Protein 2NS9 (pdb70)

Organism: Aeropyrum pernix (strain ATCC 700893 / DSM 11879 / JCM 9820 / NBRC 100138 / K1) (NCBI:txid272557)

B-factor: mean 26.19, std 7.91, range [12.93, 115.57]

CATH classification: 3.30.530.20

Sequence (304 aa):
AGVWGLKVRYEGSFEVSKTPEEVFEFLTDPKRFSRAFPGFKSVEVEDGSFTIELRLSLGPLRGDARVRASFEDLLEKPSKATVKGSGRGAGSTLDFTLRFAVEPSGGGSRVSWVFEGNVGGLAASMGGRVLDSLARRMINDVISGVKRELGEARLHAGVWGLKVVRYEGSFEVVSKTPEEVFEFLTDPKRFSRAFPGFKKSVEVEDGSSFTIELLRLSLGPLRGDARVRASFEDLEKPSKATVKGSGRGAGSTLDFTLRFAVEPSGGGSRVSWVVFEGNVGGLAASMGGRVLDSLARRMINDVISSGVKREL

Structure (mmCIF, N/CA/C/O backbone):
data_2NS9
#
_entry.id   2NS9
#
_cell.length_a   121.730
_cell.length_b   33.082
_cell.length_c   78.442
_cell.angle_alpha   90.00
_cell.angle_beta   121.40
_cell.angle_gamma   90.00
#
_symmetry.space_group_name_H-M   'C 1 2 1'
#
loop_
_entity.id
_entity.type
_entity.pdbx_description
1 polymer 'Hypothetical protein APE2225'
2 non-polymer 'PHOSPHATE ION'
3 water water
#
loop_
_atom_site.group_PDB
_atom_site.id
_atom_site.type_symbol
_atom_site.label_atom_id
_atom_site.label_alt_id
_atom_site.label_comp_id
_atom_site.label_asym_id
_atom_site.label_entity_id
_atom_site.label_seq_id
_atom_site.pdbx_PDB_ins_code
_atom_site.Cartn_x
_atom_site.Cartn_y
_atom_site.Cartn_z
_atom_site.occupancy
_atom_site.B_iso_or_equiv
_atom_site.auth_seq_id
_atom_site.auth_comp_id
_atom_site.auth_asym_id
_atom_site.auth_atom_id
_atom_site.pdbx_PDB_model_num
ATOM 1 N N . ALA A 1 6 ? 71.376 -7.288 35.412 1.00 30.33 5 ALA A N 1
ATOM 2 C CA . ALA A 1 6 ? 70.170 -7.020 34.569 1.00 30.19 5 ALA A CA 1
ATOM 3 C C . ALA A 1 6 ? 70.405 -7.363 33.079 1.00 30.08 5 ALA A C 1
ATOM 4 O O . ALA A 1 6 ? 71.550 -7.353 32.605 1.00 30.02 5 ALA A O 1
ATOM 6 N N . GLY A 1 7 ? 69.310 -7.697 32.380 1.00 29.45 6 GLY A N 1
ATOM 7 C CA . GLY A 1 7 ? 69.290 -7.924 30.930 1.00 28.91 6 GLY A CA 1
ATOM 8 C C . GLY A 1 7 ? 67.868 -7.705 30.400 1.00 27.94 6 GLY A C 1
ATOM 9 O O . GLY A 1 7 ? 66.914 -8.290 30.929 1.00 28.28 6 GLY A O 1
ATOM 10 N N . VAL A 1 8 ? 67.706 -6.858 29.367 1.00 27.40 7 VAL A N 1
ATOM 11 C CA . VAL A 1 8 ? 66.394 -6.466 28.869 1.00 26.07 7 VAL A CA 1
ATOM 12 C C . VAL A 1 8 ? 66.429 -6.318 27.329 1.00 25.09 7 VAL A C 1
ATOM 13 O O . VAL A 1 8 ? 67.516 -6.227 26.733 1.00 24.90 7 VAL A O 1
ATOM 17 N N . TRP A 1 9 ? 65.266 -6.395 26.700 1.00 24.12 8 TRP A N 1
ATOM 18 C CA . TRP A 1 9 ? 65.184 -6.230 25.243 1.00 22.94 8 TRP A CA 1
ATOM 19 C C . TRP A 1 9 ? 63.847 -5.751 24.682 1.00 22.12 8 TRP A C 1
ATOM 20 O O . TRP A 1 9 ? 62.799 -5.901 25.308 1.00 20.60 8 TRP A O 1
ATOM 31 N N . GLY A 1 10 ? 63.892 -5.190 23.470 1.00 20.93 9 GLY A N 1
ATOM 32 C CA . GLY A 1 10 ? 62.684 -4.813 22.711 1.00 20.20 9 GLY A CA 1
ATOM 33 C C . GLY A 1 10 ? 63.039 -4.903 21.229 1.00 20.08 9 GLY A C 1
ATOM 34 O O . GLY A 1 10 ? 64.201 -5.133 20.876 1.00 18.50 9 GLY A O 1
ATOM 35 N N . LEU A 1 11 ? 62.048 -4.753 20.365 1.00 20.69 10 LEU A N 1
ATOM 36 C CA . LEU A 1 11 ? 62.251 -4.869 18.913 1.00 21.36 10 LEU A CA 1
ATOM 37 C C . LEU A 1 11 ? 62.090 -3.541 18.237 1.00 21.63 10 LEU A C 1
ATOM 38 O O . LEU A 1 11 ? 61.349 -2.676 18.720 1.00 21.99 10 LEU A O 1
ATOM 43 N N . LYS A 1 12 ? 62.867 -3.363 17.173 1.00 21.85 11 LYS A N 1
ATOM 44 C CA . LYS A 1 12 ? 62.811 -2.218 16.285 1.00 23.82 11 LYS A CA 1
ATOM 45 C C . LYS A 1 12 ? 62.375 -2.826 14.969 1.00 22.26 11 LYS A C 1
ATOM 46 O O . LYS A 1 12 ? 62.878 -3.880 14.560 1.00 22.11 11 LYS A O 1
ATOM 52 N N . VAL A 1 13 ? 61.546 -2.117 14.227 1.00 20.41 12 VAL A N 1
ATOM 53 C CA . VAL A 1 13 ? 61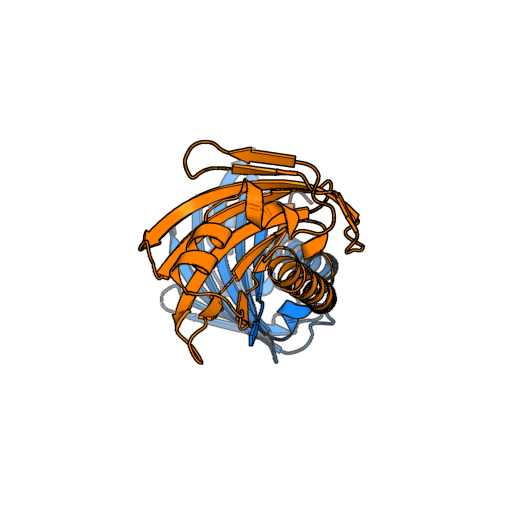.090 -2.652 12.946 1.00 21.01 12 VAL A CA 1
ATOM 54 C C . VAL A 1 13 ? 61.028 -1.550 11.899 1.00 21.01 12 VAL A C 1
ATOM 55 O O . VAL A 1 13 ? 60.710 -0.378 12.216 1.00 19.19 12 VAL A O 1
ATOM 59 N N . ARG A 1 14 ? 61.355 -1.875 10.662 1.00 20.40 13 ARG A N 1
ATOM 60 C CA . ARG A 1 14 ? 61.080 -0.959 9.541 1.00 20.44 13 ARG A CA 1
ATOM 61 C C . ARG A 1 14 ? 60.529 -1.754 8.365 1.00 19.51 13 ARG A C 1
ATOM 62 O O . ARG A 1 14 ? 61.114 -2.783 7.976 1.00 19.96 13 ARG A O 1
ATOM 70 N N . TYR A 1 15 ? 59.442 -1.276 7.775 1.00 19.02 14 TYR A N 1
ATOM 71 C CA . TYR A 1 15 ? 58.909 -1.832 6.546 1.00 18.64 14 TYR A CA 1
ATOM 72 C C . TYR A 1 15 ? 58.786 -0.680 5.547 1.00 20.27 14 TYR A C 1
ATOM 73 O O . TYR A 1 15 ? 58.511 0.466 5.924 1.00 20.22 14 TYR A O 1
ATOM 82 N N . GLU A 1 16 ? 58.998 -0.984 4.264 1.00 18.94 15 GLU A N 1
ATOM 83 C CA . GLU A 1 16 ? 58.732 0.001 3.230 1.00 19.79 15 GLU A CA 1
ATOM 84 C C . GLU A 1 16 ? 58.200 -0.687 1.998 1.00 19.27 15 GLU A C 1
ATOM 85 O O . GLU A 1 16 ? 58.556 -1.855 1.730 1.00 20.31 15 GLU A O 1
ATOM 91 N N . GLY A 1 17 ? 57.399 0.032 1.226 1.00 18.65 16 GLY A N 1
ATOM 92 C CA . GLY A 1 17 ? 56.859 -0.568 0.008 1.00 18.55 16 GLY A CA 1
ATOM 93 C C . GLY A 1 17 ? 56.040 0.439 -0.769 1.00 17.98 16 GLY A C 1
ATOM 94 O O . GLY A 1 17 ? 56.028 1.628 -0.466 1.00 16.95 16 GLY A O 1
ATOM 95 N N . SER A 1 18 ? 55.374 -0.068 -1.792 1.00 17.35 17 SER A N 1
ATOM 96 C CA . SER A 1 18 ? 54.503 0.788 -2.555 1.00 19.29 17 SER A CA 1
ATOM 97 C C . SER A 1 18 ? 53.497 -0.097 -3.263 1.00 18.04 17 SER A C 1
ATOM 98 O O . SER A 1 18 ? 53.732 -1.302 -3.426 1.00 19.58 17 SER A O 1
ATOM 101 N N . PHE A 1 19 ? 52.363 0.482 -3.637 1.00 18.42 18 PHE A N 1
ATOM 102 C CA . PHE A 1 19 ? 51.320 -0.253 -4.343 1.00 18.17 18 PHE A CA 1
ATOM 103 C C . PHE A 1 19 ? 50.591 0.730 -5.216 1.00 18.89 18 PHE A C 1
ATOM 104 O O . PHE A 1 19 ? 50.769 1.923 -5.050 1.00 17.84 18 PHE A O 1
ATOM 112 N N . GLU A 1 20 ? 49.806 0.219 -6.155 1.00 19.17 19 GLU A N 1
ATOM 113 C CA . GLU A 1 20 ? 49.135 1.083 -7.128 1.00 21.28 19 GLU A CA 1
ATOM 114 C C . GLU A 1 20 ? 47.640 0.908 -7.040 1.00 21.51 19 GLU A C 1
ATOM 115 O O . GLU A 1 20 ? 47.139 -0.178 -6.718 1.00 22.36 19 GLU A O 1
ATOM 121 N N . VAL A 1 21 ? 46.933 2.001 -7.307 1.00 21.56 20 VAL A N 1
ATOM 122 C CA . VAL A 1 21 ? 45.484 1.989 -7.379 1.00 21.70 20 VAL A CA 1
ATOM 123 C C . VAL A 1 21 ? 45.043 2.817 -8.572 1.00 21.19 20 VAL A C 1
ATOM 124 O O . VAL A 1 21 ? 45.816 3.638 -9.111 1.00 20.40 20 VAL A O 1
ATOM 128 N N . SER A 1 22 ? 43.801 2.579 -8.984 1.00 21.59 21 SER A N 1
ATOM 129 C CA . SER A 1 22 ? 43.264 3.166 -10.226 1.00 22.16 21 SER A CA 1
ATOM 130 C C . SER A 1 22 ? 42.764 4.591 -10.020 1.00 21.68 21 SER A C 1
ATOM 131 O O . SER A 1 22 ? 42.558 5.368 -11.000 1.00 21.98 21 SER A O 1
ATOM 134 N N . LYS A 1 23 ? 42.542 4.921 -8.749 1.00 20.85 22 LYS A N 1
ATOM 135 C CA . LYS A 1 23 ? 41.975 6.200 -8.372 1.00 20.96 22 LYS A CA 1
ATOM 136 C C . LYS A 1 23 ? 43.008 7.305 -8.501 1.00 20.70 22 LYS A C 1
ATOM 137 O O . LYS A 1 23 ? 44.227 7.056 -8.455 1.00 21.50 22 LYS A O 1
ATOM 143 N N . THR A 1 24 ? 42.495 8.522 -8.605 1.00 21.38 23 THR A N 1
ATOM 144 C CA . THR A 1 24 ? 43.296 9.731 -8.773 1.00 21.35 23 THR A CA 1
ATOM 145 C C . THR A 1 24 ? 44.020 10.025 -7.476 1.00 21.17 23 THR A C 1
ATOM 146 O O . THR A 1 24 ? 43.557 9.591 -6.400 1.00 20.63 23 THR A O 1
ATOM 150 N N . PRO A 1 25 ? 45.179 10.703 -7.543 1.00 20.69 24 PRO A N 1
ATOM 151 C CA . PRO A 1 25 ? 45.820 11.031 -6.273 1.00 21.46 24 PRO A CA 1
ATOM 152 C C . PRO A 1 25 ? 44.918 11.784 -5.287 1.00 21.96 24 PRO A C 1
ATOM 153 O O . PRO A 1 25 ? 44.953 11.469 -4.098 1.00 21.72 24 PRO A O 1
ATOM 157 N N . GLU A 1 26 ? 44.088 12.714 -5.769 1.00 21.50 25 GLU A N 1
ATOM 158 C CA . GLU A 1 26 ? 43.160 13.437 -4.891 1.00 22.55 25 GLU A CA 1
ATOM 159 C C . GLU A 1 26 ? 42.208 12.495 -4.137 1.00 21.65 25 GLU A C 1
ATOM 160 O O . GLU A 1 26 ? 41.975 12.687 -2.945 1.00 19.82 25 GLU A O 1
ATOM 166 N N . GLU A 1 27 ? 41.630 11.524 -4.845 1.00 21.00 26 GLU A N 1
ATOM 167 C CA . GLU A 1 27 ? 40.682 10.559 -4.268 1.00 20.50 26 GLU A CA 1
ATOM 168 C C . GLU A 1 27 ? 41.409 9.652 -3.256 1.00 19.21 26 GLU A C 1
ATOM 169 O O . GLU A 1 27 ? 40.903 9.344 -2.157 1.00 18.88 26 GLU A O 1
ATOM 175 N N . VAL A 1 28 ? 42.608 9.220 -3.630 1.00 16.87 27 VAL A N 1
ATOM 176 C CA . VAL A 1 28 ? 43.379 8.361 -2.728 1.00 18.09 27 VAL A CA 1
ATOM 177 C C . VAL A 1 28 ? 43.811 9.128 -1.485 1.00 17.46 27 VAL A C 1
ATOM 178 O O . VAL A 1 28 ? 43.727 8.610 -0.351 1.00 17.51 27 VAL A O 1
ATOM 182 N N . PHE A 1 29 ? 44.305 10.345 -1.660 1.00 16.68 28 PHE A N 1
ATOM 183 C CA . PHE A 1 29 ? 44.779 11.099 -0.486 1.00 18.54 28 PHE A CA 1
ATOM 184 C C . PHE A 1 29 ? 43.622 11.381 0.486 1.00 17.87 28 PHE A C 1
ATOM 185 O O . PHE A 1 29 ? 43.782 11.288 1.693 1.00 19.06 28 PHE A O 1
ATOM 193 N N . GLU A 1 30 ? 42.465 11.713 -0.059 1.00 18.55 29 GLU A N 1
ATOM 194 C CA . GLU A 1 30 ? 41.287 11.974 0.757 1.00 20.66 29 GLU A CA 1
ATOM 195 C C . GLU A 1 30 ? 40.934 10.730 1.608 1.00 19.34 29 GLU A C 1
ATOM 196 O O . GLU A 1 30 ? 40.696 10.838 2.788 1.00 20.57 29 GLU A O 1
ATOM 202 N N . PHE A 1 31 ? 40.929 9.564 0.988 1.00 18.41 30 PHE A N 1
ATOM 203 C CA . PHE A 1 31 ? 40.635 8.322 1.679 1.00 17.26 30 PHE A CA 1
ATOM 204 C C . PHE A 1 31 ? 41.654 8.050 2.799 1.00 16.84 30 PHE A C 1
ATOM 205 O O . PHE A 1 31 ? 41.295 7.765 3.922 1.00 18.48 30 PHE A O 1
ATOM 213 N N . LEU A 1 32 ? 42.941 8.156 2.463 1.00 16.17 31 LEU A N 1
ATOM 214 C CA . LEU A 1 32 ? 44.019 7.821 3.403 1.00 17.95 31 LEU A CA 1
ATOM 215 C C . LEU A 1 32 ? 44.227 8.830 4.507 1.00 18.51 31 LEU A C 1
ATOM 216 O O . LEU A 1 32 ? 44.999 8.552 5.458 1.00 18.54 31 LEU A O 1
ATOM 221 N N . THR A 1 33 ? 43.517 9.946 4.400 1.00 19.76 32 THR A N 1
ATOM 222 C CA . THR A 1 33 ? 43.491 10.961 5.475 1.00 21.68 32 THR A CA 1
ATOM 223 C C . THR A 1 33 ? 42.136 11.113 6.158 1.00 22.60 32 THR A C 1
ATOM 224 O O . THR A 1 33 ? 41.925 12.078 6.905 1.00 23.52 32 THR A O 1
ATOM 228 N N . ASP A 1 34 ? 41.238 10.128 5.951 1.00 22.11 33 ASP A N 1
ATOM 229 C CA . ASP A 1 34 ? 39.897 10.160 6.562 1.00 21.81 33 ASP A CA 1
ATOM 230 C C . ASP A 1 34 ? 39.767 8.909 7.431 1.00 20.46 33 ASP A C 1
ATOM 231 O O . ASP A 1 34 ? 39.446 7.875 6.909 1.00 18.45 33 ASP A O 1
ATOM 236 N N . PRO A 1 35 ? 40.096 8.978 8.757 1.00 20.99 34 PRO A N 1
ATOM 237 C CA . PRO A 1 35 ? 40.092 7.741 9.551 1.00 20.87 34 PRO A CA 1
ATOM 238 C C . PRO A 1 35 ? 38.779 6.986 9.548 1.00 20.86 34 PRO A C 1
ATOM 239 O O . PRO A 1 35 ? 38.810 5.795 9.709 1.00 19.80 34 PRO A O 1
ATOM 243 N N . LYS A 1 36 ? 37.631 7.680 9.433 1.00 21.37 35 LYS A N 1
ATOM 244 C CA . LYS A 1 36 ? 36.361 6.965 9.414 1.00 22.51 35 LYS A CA 1
ATOM 245 C C . LYS A 1 36 ? 36.302 6.029 8.197 1.00 22.68 35 LYS A C 1
ATOM 246 O O . LYS A 1 36 ? 35.730 4.943 8.266 1.00 23.13 35 LYS A O 1
ATOM 252 N N . ARG A 1 37 ? 36.933 6.440 7.095 1.00 21.34 36 ARG A N 1
ATOM 253 C CA . ARG A 1 37 ? 36.925 5.629 5.880 1.00 22.29 36 ARG A CA 1
ATOM 254 C C . ARG A 1 37 ? 38.025 4.570 5.906 1.00 20.96 36 ARG A C 1
ATOM 255 O O . ARG A 1 37 ? 37.778 3.377 5.675 1.00 19.46 36 ARG A O 1
ATOM 263 N N . PHE A 1 38 ? 39.249 5.007 6.158 1.00 20.51 37 PHE A N 1
ATOM 264 C CA . PHE A 1 38 ? 40.390 4.043 6.132 1.00 19.00 37 PHE A CA 1
ATOM 265 C C . PHE A 1 38 ? 40.424 2.999 7.253 1.00 18.87 37 PHE A C 1
ATOM 266 O O . PHE A 1 38 ? 40.955 1.883 7.057 1.00 18.70 37 PHE A O 1
ATOM 274 N N . SER A 1 39 ? 39.771 3.292 8.390 1.00 18.57 38 SER A N 1
ATOM 275 C CA . SER A 1 39 ? 39.728 2.325 9.476 1.00 20.10 38 SER A CA 1
ATOM 276 C C . SER A 1 39 ? 39.052 1.023 9.011 1.00 19.21 38 SER A C 1
ATOM 277 O O . SER A 1 39 ? 39.393 -0.059 9.461 1.00 20.43 38 SER A O 1
ATOM 280 N N . ARG A 1 40 ? 38.143 1.125 8.038 1.00 21.51 39 ARG A N 1
ATOM 281 C CA . ARG A 1 40 ? 37.440 -0.067 7.547 1.00 21.00 39 ARG A CA 1
ATOM 282 C C . ARG A 1 40 ? 38.338 -0.973 6.717 1.00 21.43 39 ARG A C 1
ATOM 283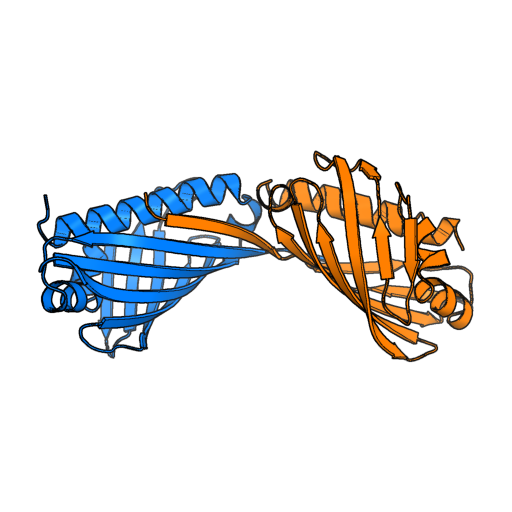 O O . ARG A 1 40 ? 37.961 -2.109 6.439 1.00 22.46 39 ARG A O 1
ATOM 291 N N . ALA A 1 41 ? 39.498 -0.468 6.305 1.00 20.71 40 ALA A N 1
ATOM 292 C CA . ALA A 1 41 ? 40.491 -1.309 5.603 1.00 21.58 40 ALA A CA 1
ATOM 293 C C . ALA A 1 41 ? 41.173 -2.327 6.513 1.00 21.97 40 ALA A C 1
ATOM 294 O O . ALA A 1 41 ? 41.690 -3.359 6.044 1.00 22.63 40 ALA A O 1
ATOM 296 N N . PHE A 1 42 ? 41.159 -2.067 7.822 1.00 21.89 41 PHE A N 1
ATOM 297 C CA . PHE A 1 42 ? 41.817 -2.933 8.790 1.00 23.62 41 PHE A CA 1
ATOM 298 C C . PHE A 1 42 ? 41.057 -4.182 9.068 1.00 23.58 41 PHE A C 1
ATOM 299 O O . PHE A 1 42 ? 39.821 -4.161 9.229 1.00 22.47 41 PHE A O 1
ATOM 307 N N . PRO A 1 43 ? 41.787 -5.294 9.089 1.00 23.91 42 PRO A N 1
ATOM 308 C CA . PRO A 1 43 ? 41.087 -6.484 9.394 1.00 24.15 42 PRO A CA 1
ATOM 309 C C . PRO A 1 43 ? 40.662 -6.436 10.866 1.00 23.09 42 PRO A C 1
ATOM 310 O O . PRO A 1 43 ? 41.335 -5.859 11.698 1.00 24.64 42 PRO A O 1
ATOM 314 N N . GLY A 1 44 ? 39.511 -6.971 11.171 1.00 22.94 43 GLY A N 1
ATOM 315 C CA . GLY A 1 44 ? 39.093 -6.995 12.574 1.00 23.08 43 GLY A CA 1
ATOM 316 C C . GLY A 1 44 ? 38.714 -5.620 13.109 1.00 23.18 43 GLY A C 1
ATOM 317 O O . GLY A 1 44 ? 38.660 -5.408 14.317 1.00 22.26 43 GLY A O 1
ATOM 318 N N . PHE A 1 45 ? 38.396 -4.699 12.211 1.00 22.08 44 PHE A N 1
ATOM 319 C CA . PHE A 1 45 ? 37.935 -3.367 12.654 1.00 21.11 44 PHE A CA 1
ATOM 320 C C . PHE A 1 45 ? 36.756 -3.499 13.641 1.00 21.39 44 PHE A C 1
ATOM 321 O O . PHE A 1 45 ? 35.826 -4.290 13.410 1.00 20.51 44 PHE A O 1
ATOM 329 N N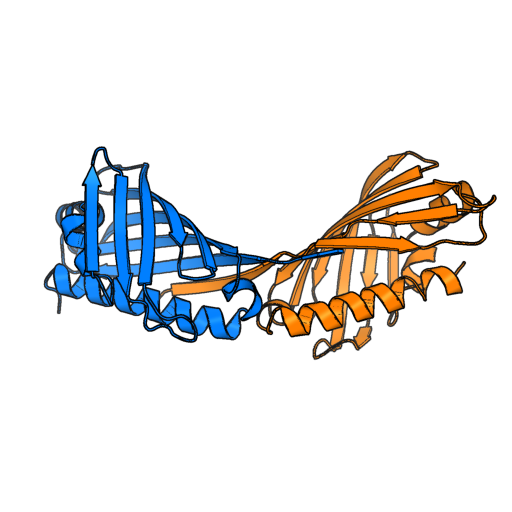 . LYS A 1 46 ? 36.793 -2.731 14.730 1.00 19.84 45 LYS A N 1
ATOM 330 C CA . LYS A 1 46 ? 35.709 -2.714 15.701 1.00 20.96 45 LYS A CA 1
ATOM 331 C C . LYS A 1 46 ? 35.107 -1.314 15.808 1.00 19.08 45 LYS A C 1
ATOM 332 O O . LYS A 1 46 ? 33.883 -1.180 15.751 1.00 19.02 45 LYS A O 1
ATOM 338 N N . SER A 1 47 ? 35.951 -0.281 15.972 1.00 17.83 46 SER A N 1
ATOM 339 C CA . SER A 1 47 ? 35.431 1.098 16.080 1.00 16.80 46 SER A CA 1
ATOM 340 C C . SER A 1 47 ? 36.545 2.137 15.811 1.00 17.36 46 SER A C 1
ATOM 341 O O . SER A 1 47 ? 37.776 1.841 15.872 1.00 18.03 46 SER A O 1
ATOM 344 N N . VAL A 1 48 ? 36.123 3.348 15.527 1.00 16.75 47 VAL A N 1
ATOM 345 C CA . VAL A 1 48 ? 37.053 4.450 15.351 1.00 17.63 47 VAL A CA 1
ATOM 346 C C . VAL A 1 48 ? 36.499 5.725 16.000 1.00 17.58 47 VAL A C 1
ATOM 347 O O . VAL A 1 48 ? 35.289 5.986 15.960 1.00 17.25 47 VAL A O 1
ATOM 351 N N . GLU A 1 49 ? 37.399 6.522 16.574 1.00 17.36 48 GLU A N 1
ATOM 352 C CA . GLU A 1 49 ? 37.044 7.848 17.121 1.00 17.20 48 GLU A CA 1
ATOM 353 C C . GLU A 1 49 ? 37.962 8.849 16.422 1.00 18.37 48 GLU A C 1
ATOM 354 O O . GLU A 1 49 ? 39.134 8.568 16.261 1.00 18.55 48 GLU A O 1
ATOM 360 N N . VAL A 1 50 ? 37.438 9.998 16.000 1.00 17.54 49 VAL A N 1
ATOM 361 C CA . VAL A 1 50 ? 38.218 10.979 15.190 1.00 19.00 49 VAL A CA 1
ATOM 362 C C . VAL A 1 50 ? 37.982 12.383 15.724 1.00 19.77 49 VAL A C 1
ATOM 363 O O . VAL A 1 50 ? 36.824 12.731 15.912 1.00 19.36 49 VAL A O 1
ATOM 367 N N . GLU A 1 51 ? 39.037 13.170 15.967 1.00 20.13 50 GLU A N 1
ATOM 368 C CA . GLU A 1 51 ? 38.870 14.632 16.293 1.00 22.08 50 GLU A CA 1
ATOM 369 C C . GLU A 1 51 ? 40.193 15.366 16.128 1.00 22.89 50 GLU A C 1
ATOM 370 O O . GLU A 1 51 ? 41.212 14.868 16.532 1.00 21.98 50 GLU A O 1
ATOM 376 N N . ASP A 1 52 ? 40.159 16.600 15.631 1.00 24.95 51 ASP A N 1
ATOM 377 C CA . ASP A 1 52 ? 41.370 17.448 15.652 1.00 26.90 51 ASP A CA 1
ATOM 378 C C . ASP A 1 52 ? 42.604 16.812 14.959 1.00 27.18 51 ASP A C 1
ATOM 379 O O . ASP A 1 52 ? 43.748 17.079 15.357 1.00 28.57 51 ASP A O 1
ATOM 384 N N . GLY A 1 53 ? 42.375 16.029 13.909 1.00 27.12 52 GLY A N 1
ATOM 385 C CA . GLY A 1 53 ? 43.449 15.343 13.155 1.00 26.97 52 GLY A CA 1
ATOM 386 C C . GLY A 1 53 ? 43.983 14.051 13.784 1.00 26.62 52 GLY A C 1
ATOM 387 O O . GLY A 1 53 ? 44.912 13.440 13.274 1.00 27.48 52 GLY A O 1
ATOM 388 N N . SER A 1 54 ? 43.377 13.637 14.900 1.00 25.19 53 SER A N 1
ATOM 389 C CA . SER A 1 54 ? 43.873 12.529 15.678 1.00 23.33 53 SER A CA 1
ATOM 390 C C . SER A 1 54 ? 42.755 11.518 15.751 1.00 22.68 53 SER A C 1
ATOM 391 O O . SER A 1 54 ? 41.574 11.876 15.680 1.00 22.03 53 SER A O 1
ATOM 394 N N . PHE A 1 55 ? 43.127 10.263 15.915 1.00 19.48 54 PHE A N 1
ATOM 395 C CA . PHE A 1 55 ? 42.107 9.217 15.861 1.00 19.41 54 PHE A CA 1
ATOM 396 C C . PHE A 1 55 ? 42.529 8.023 16.699 1.00 19.40 54 PHE A C 1
ATOM 397 O O . PHE A 1 55 ? 43.724 7.822 16.968 1.00 18.77 54 PHE A O 1
ATOM 405 N N . THR A 1 56 ? 41.546 7.229 17.124 1.00 18.59 55 THR A N 1
ATOM 406 C CA . THR A 1 56 ? 41.874 5.950 17.777 1.00 21.04 55 THR A CA 1
ATOM 407 C C . THR A 1 56 ? 41.066 4.856 17.113 1.00 20.73 55 THR A C 1
ATOM 408 O O . THR A 1 56 ? 39.890 5.046 16.902 1.00 20.85 55 THR A O 1
ATOM 412 N N . ILE A 1 57 ? 41.708 3.736 16.755 1.00 19.63 56 ILE A N 1
ATOM 413 C CA . ILE A 1 57 ? 41.027 2.618 16.124 1.00 21.77 56 ILE A CA 1
ATOM 414 C C . ILE A 1 57 ? 41.112 1.441 17.079 1.00 22.07 56 ILE A C 1
ATOM 415 O O . ILE A 1 57 ? 42.192 1.125 17.618 1.00 21.57 56 ILE A O 1
ATOM 420 N N . GLU A 1 58 ? 39.973 0.814 17.315 1.00 20.74 57 GLU A N 1
ATOM 421 C CA . GLU A 1 58 ? 39.947 -0.435 18.057 1.00 22.07 57 GLU A CA 1
ATOM 422 C C . GLU A 1 58 ? 39.788 -1.584 17.072 1.00 21.64 57 GLU A C 1
ATOM 423 O O . GLU A 1 58 ? 38.962 -1.511 16.139 1.00 20.93 57 GLU A O 1
ATOM 429 N N . LEU A 1 59 ? 40.617 -2.615 17.261 1.00 22.72 58 LEU A N 1
ATOM 430 C CA . LEU A 1 59 ? 40.680 -3.766 16.363 1.00 23.71 58 LEU A CA 1
ATOM 431 C C . LEU A 1 59 ? 40.672 -5.069 17.125 1.00 23.97 58 LEU A C 1
ATOM 432 O O . LEU A 1 59 ? 41.122 -5.110 18.262 1.00 23.19 58 LEU A O 1
ATOM 437 N N . ARG A 1 60 ? 40.185 -6.120 16.478 1.00 23.05 59 ARG A N 1
ATOM 438 C CA . ARG A 1 60 ? 40.364 -7.494 16.999 1.00 23.22 59 ARG A CA 1
ATOM 439 C C . ARG A 1 60 ? 41.482 -8.125 16.214 1.00 23.72 59 ARG A C 1
ATOM 440 O O . ARG A 1 60 ? 41.347 -8.346 15.016 1.00 23.50 59 ARG A O 1
ATOM 448 N N . LEU A 1 61 ? 42.571 -8.454 16.893 1.00 24.29 60 LEU A N 1
ATOM 449 C CA . LEU A 1 61 ? 43.713 -9.043 16.218 1.00 25.24 60 LEU A CA 1
ATOM 450 C C . LEU A 1 61 ? 43.525 -10.570 16.059 1.00 25.21 60 LEU A C 1
ATOM 451 O O . LEU A 1 61 ? 43.040 -11.235 16.977 1.00 25.21 60 LEU A O 1
ATOM 456 N N . SER A 1 62 ? 43.885 -11.099 14.897 1.00 27.01 61 SER A N 1
ATOM 457 C CA . SER A 1 62 ? 43.815 -12.559 14.664 1.00 30.48 61 SER A CA 1
ATOM 458 C C . SER A 1 62 ? 45.130 -13.042 14.062 1.00 31.37 61 SER A C 1
ATOM 459 O O . SER A 1 62 ? 45.137 -13.806 13.086 1.00 32.71 61 SER A O 1
ATOM 462 N N . LEU A 1 63 ? 46.236 -12.645 14.693 1.00 32.00 62 LEU A N 1
ATOM 463 C CA . LEU A 1 63 ? 47.545 -12.523 14.028 1.00 33.65 62 LEU A CA 1
ATOM 464 C C . LEU A 1 63 ? 48.867 -13.081 14.551 1.00 36.14 62 LEU A C 1
ATOM 465 O O . LEU A 1 63 ? 49.896 -12.588 14.089 1.00 38.42 62 LEU A O 1
ATOM 470 N N . GLY A 1 64 ? 48.938 -13.992 15.501 1.00 34.08 63 GLY A N 1
ATOM 471 C CA . GLY A 1 64 ? 47.828 -14.593 16.233 1.00 36.68 63 GLY A CA 1
ATOM 472 C C . GLY A 1 64 ? 48.300 -16.013 16.443 1.00 35.16 63 GLY A C 1
ATOM 473 O O . GLY A 1 64 ? 47.653 -16.910 15.911 1.00 37.14 63 GLY A O 1
ATOM 474 N N . PRO A 1 65 ? 49.375 -16.257 17.251 1.00 34.61 64 PRO A N 1
ATOM 475 C CA . PRO A 1 65 ? 49.902 -15.970 18.615 1.00 33.27 64 PRO A CA 1
ATOM 476 C C . PRO A 1 65 ? 49.551 -14.631 19.250 1.00 32.73 64 PRO A C 1
ATOM 477 O O . PRO A 1 65 ? 49.451 -14.532 20.474 1.00 32.87 64 PRO A O 1
ATOM 481 N N . LEU A 1 66 ? 49.365 -13.623 18.416 1.00 30.83 65 LEU A N 1
ATOM 482 C CA . LEU A 1 66 ? 48.959 -12.309 18.874 1.00 30.52 65 LEU A CA 1
ATOM 483 C C . LEU A 1 66 ? 47.494 -12.174 18.544 1.00 30.02 65 LEU A C 1
ATOM 484 O O . LEU A 1 66 ? 47.127 -12.056 17.377 1.00 29.40 65 LEU A O 1
ATOM 489 N N . ARG A 1 67 ? 46.664 -12.242 19.565 1.00 29.66 66 ARG A N 1
ATOM 490 C CA . ARG A 1 67 ? 45.226 -12.203 19.360 1.00 29.98 66 ARG A CA 1
ATOM 491 C C . ARG A 1 67 ? 44.521 -11.367 20.425 1.00 29.44 66 ARG A C 1
ATOM 492 O O . ARG A 1 67 ? 45.063 -11.124 21.504 1.00 30.89 66 ARG A O 1
ATOM 500 N N . GLY A 1 68 ? 43.311 -10.936 20.114 1.00 27.80 67 GLY A N 1
ATOM 501 C CA . GLY A 1 68 ? 42.486 -10.247 21.094 1.00 26.45 67 GLY A CA 1
ATOM 502 C C . GLY A 1 68 ? 42.412 -8.771 20.760 1.00 25.74 67 GLY A C 1
ATOM 503 O O . GLY A 1 68 ? 42.915 -8.350 19.729 1.00 25.28 67 GLY A O 1
ATOM 504 N N . ASP A 1 69 ? 41.788 -8.007 21.650 1.00 25.56 68 ASP A N 1
ATOM 505 C CA . ASP A 1 69 ? 41.497 -6.601 21.373 1.00 25.66 68 ASP A CA 1
ATOM 506 C C . ASP A 1 69 ? 42.770 -5.755 21.430 1.00 24.66 68 ASP A C 1
ATOM 507 O O . ASP A 1 69 ? 43.631 -5.952 22.283 1.00 24.50 68 ASP A O 1
ATOM 512 N N . ALA A 1 70 ? 42.900 -4.831 20.490 1.00 23.63 69 ALA A N 1
ATOM 513 C CA . ALA A 1 70 ? 44.000 -3.887 20.496 1.00 23.44 69 ALA A CA 1
ATOM 514 C C . ALA A 1 70 ? 43.490 -2.489 20.151 1.00 24.07 69 ALA A C 1
ATOM 515 O O . ALA A 1 70 ? 42.381 -2.357 19.593 1.00 23.68 69 ALA A O 1
ATOM 517 N N . ARG A 1 71 ? 44.268 -1.460 20.493 1.00 23.38 70 ARG A N 1
ATOM 518 C CA . ARG A 1 71 ? 43.860 -0.074 20.285 1.00 24.74 70 ARG A CA 1
ATOM 519 C C . ARG A 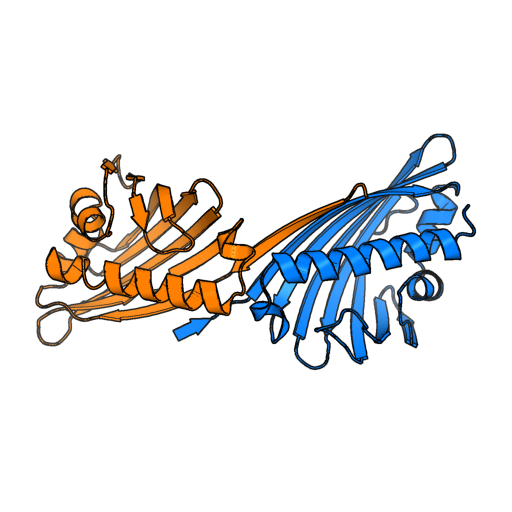1 71 ? 45.050 0.661 19.680 1.00 25.57 70 ARG A C 1
ATOM 520 O O . ARG A 1 71 ? 46.184 0.502 20.165 1.00 25.68 70 ARG A O 1
ATOM 528 N N . VAL A 1 72 ? 44.807 1.425 18.623 1.00 23.78 71 VAL A N 1
ATOM 529 C CA . VAL A 1 72 ? 45.882 2.247 18.029 1.00 24.68 71 VAL A CA 1
ATOM 530 C C . VAL A 1 72 ? 45.425 3.679 18.165 1.00 23.90 71 VAL A C 1
ATOM 531 O O . VAL A 1 72 ? 44.314 3.989 17.776 1.00 25.00 71 VAL A O 1
ATOM 535 N N . ARG A 1 73 ? 46.280 4.521 18.729 1.00 23.01 72 ARG A N 1
ATOM 536 C CA . ARG A 1 73 ? 45.985 5.953 18.912 1.00 23.40 72 ARG A CA 1
ATOM 537 C C . ARG A 1 73 ? 47.026 6.723 18.121 1.00 23.38 72 ARG A C 1
ATOM 538 O O . ARG A 1 73 ? 48.255 6.581 18.369 1.00 20.91 72 ARG A O 1
ATOM 546 N N . ALA A 1 74 ? 46.585 7.569 17.180 1.00 20.88 73 ALA A N 1
ATOM 547 C CA . ALA A 1 74 ? 47.567 8.238 16.323 1.00 21.41 73 ALA A CA 1
ATOM 548 C C . ALA A 1 74 ? 47.151 9.633 15.880 1.00 21.09 73 ALA A C 1
ATOM 549 O O . ALA A 1 74 ? 45.988 10.029 16.089 1.00 19.86 73 ALA A O 1
ATOM 551 N N . SER A 1 75 ? 48.103 10.396 15.345 1.00 19.58 74 SER A N 1
ATOM 552 C CA . SER A 1 75 ? 47.865 11.782 14.930 1.00 21.11 74 SER A CA 1
ATOM 553 C C . SER A 1 75 ? 48.555 11.967 13.597 1.00 19.78 74 SER A C 1
ATOM 554 O O . SER A 1 75 ? 49.656 11.460 13.387 1.00 19.38 74 SER A O 1
ATOM 557 N N . PHE A 1 76 ? 47.899 12.669 12.684 1.00 19.21 75 PHE A N 1
ATOM 558 C CA . PHE A 1 76 ? 48.605 13.185 11.537 1.00 20.32 75 PHE A CA 1
ATOM 559 C C . PHE A 1 76 ? 49.520 14.302 11.955 1.00 19.80 75 PHE A C 1
ATOM 560 O O . PHE A 1 76 ? 49.134 15.155 12.767 1.00 22.35 75 PHE A O 1
ATOM 568 N N . GLU A 1 77 ? 50.694 14.299 11.352 1.00 20.30 76 GLU A N 1
ATOM 569 C CA . GLU A 1 77 ? 51.689 15.354 11.463 1.00 22.75 76 GLU A CA 1
ATOM 570 C C . GLU A 1 77 ? 51.823 16.068 10.118 1.00 22.12 76 GLU A C 1
ATOM 571 O O . GLU A 1 77 ? 51.105 17.010 9.897 1.00 22.04 76 GLU A O 1
ATOM 577 N N . ASP A 1 78 ? 52.676 15.585 9.213 1.00 22.69 77 ASP A N 1
ATOM 578 C CA . ASP A 1 78 ? 52.756 16.118 7.840 1.00 22.50 77 ASP A CA 1
ATOM 579 C C . ASP A 1 78 ? 51.433 15.796 7.131 1.00 21.96 77 ASP A C 1
ATOM 580 O O . ASP A 1 78 ? 50.853 14.711 7.316 1.00 21.47 77 ASP A O 1
ATOM 585 N N . LEU A 1 79 ? 50.907 16.752 6.362 1.00 20.23 78 LEU A N 1
ATOM 586 C CA A LEU A 1 79 ? 49.651 16.503 5.646 0.50 20.79 78 LEU A CA 1
ATOM 587 C CA B LEU A 1 79 ? 49.643 16.536 5.684 0.50 21.24 78 LEU A CA 1
ATOM 588 C C . LEU A 1 79 ? 49.583 17.514 4.528 1.00 21.19 78 LEU A C 1
ATOM 589 O O . LEU A 1 79 ? 49.115 18.649 4.710 1.00 22.51 78 LEU A O 1
ATOM 598 N N . GLU A 1 80 ? 50.098 17.105 3.376 1.00 21.72 79 GLU A N 1
ATOM 599 C CA . GLU A 1 80 ? 50.187 17.989 2.225 1.00 25.24 79 GLU A CA 1
ATOM 600 C C . GLU A 1 80 ? 49.376 17.400 1.099 1.00 25.10 79 GLU A C 1
ATOM 601 O O . GLU A 1 80 ? 49.819 16.452 0.457 1.00 24.76 79 GLU A O 1
ATOM 607 N N . LYS A 1 81 ? 48.151 17.912 0.903 1.00 26.93 80 LYS A N 1
ATOM 608 C CA . LYS A 1 81 ? 47.290 17.394 -0.169 1.00 28.66 80 LYS A CA 1
ATOM 609 C C . LYS A 1 81 ? 47.782 17.762 -1.562 1.00 28.52 80 LYS A C 1
ATOM 610 O O . LYS A 1 81 ? 48.099 18.941 -1.836 1.00 29.23 80 LYS A O 1
ATOM 616 N N . PRO A 1 82 ? 47.764 16.795 -2.488 1.00 28.42 81 PRO A N 1
ATOM 617 C CA . PRO A 1 82 ? 47.335 15.400 -2.385 1.00 28.56 81 PRO A CA 1
ATOM 618 C C . PRO A 1 82 ? 48.491 14.422 -2.387 1.00 27.84 81 PRO A C 1
ATOM 619 O O . PRO A 1 82 ? 48.345 13.321 -2.919 1.00 28.90 81 PRO A O 1
ATOM 623 N N . SER A 1 83 ? 49.613 14.788 -1.779 1.00 27.20 82 SER A N 1
ATOM 624 C CA . SER A 1 83 ? 50.860 14.062 -2.036 1.00 27.24 82 SER A CA 1
ATOM 625 C C . SER A 1 83 ? 51.594 13.364 -0.871 1.00 26.04 82 SER A C 1
ATOM 626 O O . SER A 1 83 ? 52.357 12.443 -1.117 1.00 26.04 82 SER A O 1
ATOM 629 N N . LYS A 1 84 ? 51.481 13.879 0.350 1.00 23.91 83 LYS A N 1
ATOM 630 C CA . LYS A 1 84 ? 52.282 13.366 1.460 1.00 24.42 83 LYS A CA 1
ATOM 631 C C . LYS A 1 84 ? 51.646 13.558 2.834 1.00 23.19 83 LYS A C 1
ATOM 632 O O . LYS A 1 84 ? 50.947 14.554 3.098 1.00 22.14 83 LYS A O 1
ATOM 638 N N . ALA A 1 85 ? 51.855 12.560 3.684 1.00 21.55 84 ALA A N 1
ATOM 639 C CA . ALA A 1 85 ? 51.352 12.554 5.054 1.00 22.40 84 ALA A CA 1
ATOM 640 C C . ALA A 1 85 ? 52.233 11.737 5.969 1.00 23.10 84 ALA A C 1
ATOM 641 O O . ALA A 1 85 ? 52.943 10.833 5.530 1.00 24.06 84 ALA A O 1
ATOM 643 N N . THR A 1 86 ? 52.218 12.109 7.240 1.00 23.39 85 THR A N 1
ATOM 644 C CA . THR A 1 86 ? 52.889 11.358 8.275 1.00 23.14 85 THR A CA 1
ATOM 645 C C . THR A 1 86 ? 51.887 11.151 9.405 1.00 22.37 85 THR A C 1
ATOM 646 O O . THR A 1 86 ? 51.103 12.049 9.731 1.00 20.80 85 THR A O 1
ATOM 650 N N . VAL A 1 87 ? 51.911 9.943 9.966 1.00 20.77 86 VAL A N 1
ATOM 651 C CA . VAL A 1 87 ? 51.111 9.576 11.107 1.00 20.47 86 VAL A CA 1
ATOM 652 C C . VAL A 1 87 ? 52.062 9.080 12.199 1.0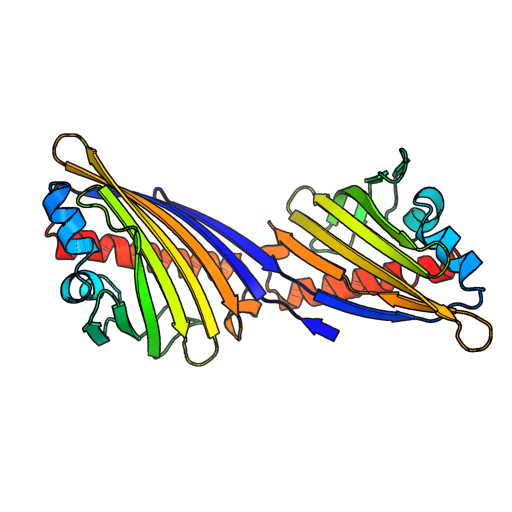0 20.33 86 VAL A C 1
ATOM 653 O O . VAL A 1 87 ? 52.981 8.305 11.911 1.00 21.99 86 VAL A O 1
ATOM 657 N N . LYS A 1 88 ? 51.862 9.558 13.417 1.00 19.71 87 LYS A N 1
ATOM 658 C CA . LYS A 1 88 ? 52.618 9.109 14.578 1.00 20.73 87 LYS A CA 1
ATOM 659 C C . LYS A 1 88 ? 51.664 8.582 15.600 1.00 20.04 87 LYS A C 1
ATOM 660 O O . LYS A 1 88 ? 50.599 9.185 15.848 1.00 19.21 87 LYS A O 1
ATOM 666 N N . GLY A 1 89 ? 51.958 7.408 16.174 1.00 19.98 88 GLY A N 1
ATOM 667 C CA . GLY A 1 89 ? 51.055 6.934 17.216 1.00 19.94 88 GLY A CA 1
ATOM 668 C C . GLY A 1 89 ? 51.603 5.748 17.987 1.00 21.34 88 GLY A C 1
ATOM 669 O O . GLY A 1 89 ? 52.807 5.430 17.909 1.00 20.03 88 GLY A O 1
ATOM 670 N N . SER A 1 90 ? 50.705 5.089 18.694 1.00 20.77 89 SER A N 1
ATOM 671 C CA . SER A 1 90 ? 51.076 3.936 19.490 1.00 24.44 89 SER A CA 1
ATOM 672 C C . SER A 1 90 ? 49.973 2.903 19.342 1.00 25.41 89 SER A C 1
ATOM 673 O O . SER A 1 90 ? 48.841 3.227 18.948 1.00 26.65 89 SER A O 1
ATOM 676 N N . GLY A 1 91 ? 50.304 1.663 19.626 1.00 24.98 90 GLY A N 1
ATOM 677 C CA . GLY A 1 91 ? 49.352 0.575 19.595 1.00 26.47 90 GLY A CA 1
ATOM 678 C C . GLY A 1 91 ? 49.547 -0.184 20.892 1.00 26.68 90 GLY A C 1
ATOM 679 O O . GLY A 1 91 ? 50.662 -0.241 21.427 1.00 24.49 90 GLY A O 1
ATOM 680 N N . ARG A 1 92 ? 48.458 -0.744 21.408 1.00 27.23 91 ARG A N 1
ATOM 681 C CA . ARG A 1 92 ? 48.506 -1.581 22.591 1.00 28.75 91 ARG A CA 1
ATOM 682 C C . ARG A 1 92 ? 47.559 -2.754 22.396 1.00 28.50 91 ARG A C 1
ATOM 683 O O . ARG A 1 92 ? 46.432 -2.582 21.956 1.00 26.88 91 ARG A O 1
ATOM 691 N N . GLY A 1 93 ? 48.032 -3.949 22.706 1.00 29.00 92 GLY A N 1
ATOM 692 C CA . GLY A 1 93 ? 47.143 -5.065 22.995 1.00 30.46 92 GLY A CA 1
ATOM 693 C C . GLY A 1 93 ? 47.147 -5.476 24.472 1.00 32.52 92 GLY A C 1
ATOM 694 O O . GLY A 1 93 ? 47.506 -4.694 25.378 1.00 33.17 92 GLY A O 1
ATOM 695 N N . ALA A 1 94 ? 46.737 -6.712 24.734 1.00 33.17 93 ALA A N 1
ATOM 696 C CA . ALA A 1 94 ? 46.668 -7.208 26.122 1.00 32.86 93 ALA A CA 1
ATOM 697 C C . ALA A 1 94 ? 48.035 -7.279 26.817 1.00 32.83 93 ALA A C 1
ATOM 698 O O . ALA A 1 94 ? 48.119 -7.368 28.057 1.00 33.87 93 ALA A O 1
ATOM 700 N N . GLY A 1 95 ? 49.115 -7.245 26.040 1.00 30.98 94 GLY A N 1
ATOM 701 C CA . GLY A 1 95 ? 50.428 -7.473 26.649 1.00 28.79 94 GLY A CA 1
ATOM 702 C C . GLY A 1 95 ? 51.576 -6.891 25.861 1.00 26.55 94 GLY A C 1
ATOM 703 O O . GLY A 1 95 ? 52.724 -7.003 26.281 1.00 26.90 94 GLY A O 1
ATOM 704 N N . SER A 1 96 ? 51.278 -6.267 24.715 1.00 24.91 95 SER A N 1
ATOM 705 C CA . SER A 1 96 ? 52.324 -5.706 23.876 1.00 23.36 95 SER A CA 1
ATOM 706 C C . SER A 1 96 ? 52.100 -4.222 23.590 1.00 23.83 95 SER A C 1
ATOM 707 O O . SER A 1 96 ? 50.992 -3.728 23.698 1.00 22.03 95 SER A O 1
ATOM 710 N N . THR A 1 97 ? 53.170 -3.548 23.182 1.00 23.71 96 THR A N 1
ATOM 711 C CA . THR A 1 97 ? 53.158 -2.121 22.899 1.00 24.73 96 THR A CA 1
ATOM 712 C C . THR A 1 97 ? 53.810 -1.907 21.545 1.00 24.60 96 THR A C 1
ATOM 713 O O . THR A 1 97 ? 54.751 -2.615 21.176 1.00 23.64 96 THR A O 1
ATOM 717 N N . LEU A 1 98 ? 53.316 -0.925 20.808 1.00 24.24 97 LEU A N 1
ATOM 718 C CA . LEU A 1 98 ? 53.950 -0.491 19.580 1.00 23.62 97 LEU A CA 1
ATOM 719 C C . LEU A 1 98 ? 53.963 1.035 19.614 1.00 24.38 97 LEU A C 1
ATOM 720 O O . LEU A 1 98 ? 52.933 1.666 19.903 1.00 22.27 97 LEU A O 1
ATOM 725 N N . ASP A 1 99 ? 55.097 1.620 19.263 1.00 22.23 98 ASP A N 1
ATOM 726 C CA . ASP A 1 99 ? 55.148 3.049 18.994 1.00 22.41 98 ASP A CA 1
ATOM 727 C C . ASP A 1 99 ? 55.653 3.145 17.585 1.00 20.96 98 ASP A C 1
ATOM 728 O O . ASP A 1 99 ? 56.608 2.439 17.221 1.00 21.11 98 ASP A O 1
ATOM 733 N N . PHE A 1 100 ? 55.047 3.999 16.784 1.00 19.22 99 PHE A N 1
ATOM 734 C CA . PHE A 1 100 ? 55.361 3.970 15.354 1.00 19.29 99 PHE A CA 1
ATOM 735 C C . PHE A 1 100 ? 55.280 5.311 14.670 1.00 19.14 99 PHE A C 1
ATOM 736 O O . PHE A 1 100 ? 54.611 6.228 15.152 1.00 19.11 99 PHE A O 1
ATOM 744 N N . THR A 1 101 ? 55.919 5.392 13.506 1.00 18.74 100 THR A N 1
ATOM 745 C CA . THR A 1 101 ? 55.737 6.481 12.604 1.00 21.71 100 THR A CA 1
ATOM 746 C C . THR A 1 101 ? 55.435 5.864 11.242 1.00 20.43 100 THR A C 1
ATOM 747 O O . THR A 1 101 ? 56.121 4.915 10.805 1.00 21.81 100 THR A O 1
ATOM 751 N N . LEU A 1 102 ? 54.418 6.383 10.563 1.00 19.24 101 LEU A N 1
ATOM 752 C CA . LEU A 1 102 ? 54.092 5.921 9.199 1.00 19.75 101 LEU A CA 1
ATOM 753 C C . LEU A 1 102 ? 54.135 7.126 8.240 1.00 21.78 101 LEU A C 1
ATOM 754 O O . LEU A 1 102 ? 53.406 8.094 8.462 1.00 21.65 101 LEU A O 1
ATOM 759 N N . ARG A 1 103 ? 54.957 7.071 7.189 1.00 20.16 102 ARG A N 1
ATOM 760 C CA . ARG A 1 103 ? 55.032 8.181 6.244 1.00 23.06 102 ARG A CA 1
ATOM 761 C C . ARG A 1 103 ? 54.564 7.613 4.924 1.00 21.82 102 ARG A C 1
ATOM 762 O O . ARG A 1 103 ? 54.997 6.514 4.536 1.00 22.89 102 ARG A O 1
ATOM 770 N N . PHE A 1 104 ? 53.692 8.334 4.233 1.00 21.01 103 PHE A N 1
ATOM 771 C CA . PHE A 1 104 ? 53.274 7.919 2.900 1.00 19.93 103 PHE A CA 1
ATOM 772 C C . PHE A 1 104 ? 53.218 9.058 1.873 1.00 20.90 103 PHE A C 1
ATOM 773 O O . PHE A 1 104 ? 53.051 10.234 2.216 1.00 20.10 103 PHE A O 1
ATOM 781 N N . ALA A 1 105 ? 53.350 8.682 0.605 1.00 20.77 104 ALA A N 1
ATOM 782 C CA . ALA A 1 105 ? 53.349 9.624 -0.487 1.00 20.79 104 ALA A CA 1
ATOM 783 C C . ALA A 1 105 ? 52.394 9.060 -1.503 1.00 20.95 104 ALA A C 1
ATOM 784 O O . ALA A 1 105 ? 52.323 7.848 -1.669 1.00 22.23 104 ALA A O 1
ATOM 786 N N . VAL A 1 106 ? 51.626 9.923 -2.138 1.00 21.56 105 VAL A N 1
ATOM 787 C CA . VAL A 1 106 ? 50.758 9.549 -3.259 1.00 22.20 105 VAL A CA 1
ATOM 788 C C . VAL A 1 106 ? 51.221 10.350 -4.515 1.00 23.69 105 VAL A C 1
ATOM 789 O O . VAL A 1 106 ? 51.285 11.589 -4.497 1.00 23.63 105 VAL A O 1
ATOM 793 N N . GLU A 1 107 ? 51.584 9.652 -5.592 1.00 25.23 106 GLU A N 1
ATOM 794 C CA . GLU A 1 107 ? 52.016 10.329 -6.847 1.00 28.02 106 GLU A CA 1
ATOM 795 C C . GLU A 1 107 ? 51.136 9.894 -8.040 1.00 27.47 106 GLU A C 1
ATOM 796 O O . GLU A 1 107 ? 50.670 8.749 -8.053 1.00 28.57 106 GLU A O 1
ATOM 802 N N . PRO A 1 108 ? 50.906 10.779 -9.046 1.00 28.70 107 PRO A N 1
ATOM 803 C CA . PRO A 1 108 ? 50.233 10.332 -10.295 1.00 28.51 107 PRO A CA 1
ATOM 804 C C . PRO A 1 108 ? 50.999 9.184 -10.970 1.00 28.99 107 PRO A C 1
ATOM 805 O O . PRO A 1 108 ? 52.225 9.175 -10.964 1.00 29.09 107 PRO A O 1
ATOM 809 N N . SER A 1 109 ? 50.273 8.192 -11.465 1.00 29.82 108 SER A N 1
ATOM 810 C CA . SER A 1 109 ? 50.930 7.017 -12.074 1.00 30.34 108 SER A CA 1
ATOM 811 C C . SER A 1 109 ? 50.029 6.508 -13.195 1.00 30.51 108 SER A C 1
ATOM 812 O O . SER A 1 109 ? 49.170 5.643 -12.975 1.00 31.35 108 SER A O 1
ATOM 815 N N . GLY A 1 110 ? 50.222 7.075 -14.391 1.00 30.79 109 GLY A N 1
ATOM 816 C CA . GLY A 1 110 ? 49.360 6.805 -15.552 1.00 29.99 109 GLY A CA 1
ATOM 817 C C . GLY A 1 110 ? 47.901 7.192 -15.333 1.00 30.09 109 GLY A C 1
ATOM 818 O O . GLY A 1 110 ? 46.986 6.449 -15.743 1.00 29.91 109 GLY A O 1
ATOM 819 N N . GLY A 1 111 ? 47.675 8.358 -14.683 1.00 30.04 110 GLY A N 1
ATOM 820 C CA . GLY A 1 111 ? 46.285 8.749 -14.348 1.00 30.07 110 GLY A CA 1
ATOM 821 C C . GLY A 1 111 ? 45.739 7.986 -13.148 1.00 28.79 110 GLY A C 1
ATOM 822 O O . GLY A 1 111 ? 44.731 8.385 -12.546 1.00 29.80 110 GLY A O 1
ATOM 823 N N . GLY A 1 112 ? 46.394 6.871 -12.807 1.00 28.80 111 GLY A N 1
ATOM 824 C CA . GLY A 1 112 ? 46.190 6.213 -11.504 1.00 26.28 111 GLY A CA 1
ATOM 825 C C . GLY A 1 112 ? 47.095 6.839 -10.442 1.00 26.53 111 GLY A C 1
ATOM 826 O O . GLY A 1 112 ? 47.614 7.952 -10.648 1.00 26.21 111 GLY A O 1
ATOM 827 N N . SER A 1 113 ? 47.273 6.146 -9.309 1.00 22.96 112 SER A N 1
ATOM 828 C CA . SER A 1 113 ? 48.140 6.612 -8.197 1.00 22.84 112 SER A CA 1
ATOM 829 C C . SER A 1 113 ? 49.095 5.521 -7.777 1.00 21.44 112 SER A C 1
ATOM 830 O O . SER A 1 113 ? 48.721 4.355 -7.785 1.00 21.17 112 SER A O 1
ATOM 833 N N . ARG A 1 114 ? 50.328 5.890 -7.425 1.00 20.51 113 ARG A N 1
ATOM 834 C CA . ARG A 1 114 ? 51.146 4.998 -6.603 1.00 19.72 113 ARG A CA 1
ATOM 835 C C . ARG A 1 114 ? 51.269 5.549 -5.200 1.00 20.02 113 ARG A C 1
ATOM 836 O O . ARG A 1 114 ? 51.644 6.723 -4.994 1.00 20.46 113 ARG A O 1
ATOM 844 N N . VAL A 1 115 ? 50.976 4.685 -4.234 1.00 17.74 114 VAL A N 1
ATOM 845 C CA . VAL A 1 115 ? 51.136 5.022 -2.842 1.00 17.85 114 VAL A CA 1
ATOM 846 C C . VAL A 1 115 ? 52.432 4.411 -2.332 1.00 18.17 114 VAL A C 1
ATOM 847 O O . VAL A 1 115 ? 52.578 3.187 -2.339 1.00 16.34 114 VAL A O 1
ATOM 851 N N . SER A 1 116 ? 53.376 5.248 -1.918 1.00 18.85 115 SER A N 1
ATOM 852 C CA . SER A 1 116 ? 54.647 4.728 -1.376 1.00 19.31 115 SER A CA 1
ATOM 853 C C . SER A 1 116 ? 54.705 5.027 0.130 1.00 18.11 115 SER A C 1
ATOM 854 O O . SER A 1 116 ? 54.245 6.068 0.571 1.00 19.90 115 SER A O 1
ATOM 857 N N . TRP A 1 117 ? 55.263 4.124 0.923 1.00 16.85 116 TRP A N 1
ATOM 858 C CA . TRP A 1 117 ? 55.104 4.179 2.380 1.00 16.58 116 TRP A CA 1
ATOM 859 C C . TRP A 1 117 ? 56.295 3.584 3.122 1.00 17.25 116 TRP A C 1
ATOM 860 O O . TRP A 1 117 ? 57.065 2.796 2.536 1.00 16.66 116 TRP A O 1
ATOM 871 N N . VAL A 1 118 ? 56.530 4.053 4.349 1.00 16.88 117 VAL A N 1
ATOM 872 C CA . VAL A 1 118 ? 57.614 3.564 5.221 1.00 18.32 117 VAL A CA 1
ATOM 873 C C . VAL A 1 118 ? 57.020 3.561 6.616 1.00 19.81 117 VAL A C 1
ATOM 874 O O . VAL A 1 118 ? 56.414 4.569 7.059 1.00 20.17 117 VAL A O 1
ATOM 878 N N . PHE A 1 119 ? 57.129 2.409 7.288 1.00 18.76 118 PHE A N 1
ATOM 879 C CA . PHE A 1 119 ? 56.637 2.263 8.646 1.00 20.20 118 PHE A CA 1
ATOM 880 C C . PHE A 1 119 ? 57.858 1.983 9.495 1.00 20.41 118 PHE A C 1
ATOM 881 O O . PHE A 1 119 ? 58.641 1.114 9.154 1.00 21.20 118 PHE A O 1
ATOM 889 N N . GLU A 1 120 ? 58.023 2.719 10.594 1.00 19.96 119 GLU A N 1
ATOM 890 C CA . GLU A 1 120 ? 59.064 2.408 11.551 1.00 21.27 119 GLU A CA 1
ATOM 891 C C . GLU A 1 120 ? 58.464 2.323 12.899 1.00 20.95 119 GLU A C 1
ATOM 892 O O . GLU A 1 120 ? 57.552 3.089 13.252 1.00 21.99 119 GLU A O 1
ATOM 898 N N . GLY A 1 121 ? 58.922 1.357 13.681 1.00 20.57 120 GLY A N 1
ATOM 899 C CA . GLY A 1 121 ? 58.328 1.141 14.996 1.00 21.38 120 GLY A CA 1
ATOM 900 C C . GLY A 1 121 ? 59.258 0.532 16.030 1.00 22.40 120 GLY A C 1
ATOM 901 O O . GLY A 1 121 ? 60.319 -0.018 15.689 1.00 20.78 120 GLY A O 1
ATOM 902 N N . ASN A 1 122 ? 58.855 0.668 17.285 1.00 21.29 121 ASN A N 1
ATOM 903 C CA . ASN A 1 122 ? 59.476 -0.049 18.423 1.00 21.72 121 ASN A CA 1
ATOM 904 C C . ASN A 1 122 ? 58.379 -0.899 19.058 1.00 21.66 121 ASN A C 1
ATOM 905 O O . ASN A 1 122 ? 57.231 -0.449 19.218 1.00 20.91 121 ASN A O 1
ATOM 910 N N . VAL A 1 123 ? 58.703 -2.136 19.350 1.00 21.90 122 VAL A N 1
ATOM 911 C CA . VAL A 1 123 ? 57.731 -3.089 19.922 1.00 21.60 122 VAL A CA 1
ATOM 912 C C . VAL A 1 123 ? 58.276 -3.517 21.281 1.00 23.22 122 VAL A C 1
ATOM 913 O O . VAL A 1 123 ? 59.472 -3.854 21.411 1.00 21.85 122 VAL A O 1
ATOM 917 N N . GLY A 1 124 ? 57.409 -3.499 22.296 1.00 22.07 123 GLY A N 1
ATOM 918 C CA . GLY A 1 124 ? 57.788 -3.925 23.623 1.00 23.14 123 GLY A CA 1
ATOM 919 C C . GLY A 1 124 ? 56.784 -4.885 24.176 1.00 23.52 123 GLY A C 1
ATOM 920 O O . GLY A 1 124 ? 55.732 -5.092 23.576 1.00 22.83 123 GLY A O 1
ATOM 921 N N . GLY A 1 125 ? 57.095 -5.474 25.335 1.00 24.15 124 GLY A N 1
ATOM 922 C CA . GLY A 1 125 ? 56.121 -6.303 26.022 1.00 25.07 124 GLY A CA 1
ATOM 923 C C . GLY A 1 125 ? 56.155 -7.724 25.514 1.00 26.53 124 GLY A C 1
ATOM 924 O O . GLY A 1 125 ? 57.180 -8.182 25.001 1.00 27.83 124 GLY A O 1
ATOM 925 N N . LEU A 1 126 ? 55.034 -8.424 25.627 1.00 27.51 125 LEU A N 1
ATOM 926 C CA . LEU A 1 126 ? 54.961 -9.833 25.225 1.00 29.11 125 LEU A CA 1
ATOM 927 C C . LEU A 1 126 ? 55.644 -10.118 23.883 1.00 29.76 125 LEU A C 1
ATOM 928 O O . LEU A 1 126 ? 56.534 -10.987 23.798 1.00 30.75 125 LEU A O 1
ATOM 933 N N . ALA A 1 127 ? 55.255 -9.353 22.865 1.00 29.34 126 ALA A N 1
ATOM 934 C CA . ALA A 1 127 ? 55.697 -9.548 21.482 1.00 28.88 126 ALA A CA 1
ATOM 935 C C . ALA A 1 127 ? 57.209 -9.447 21.255 1.00 29.37 126 ALA A C 1
ATOM 936 O O . ALA A 1 127 ? 57.709 -9.982 20.277 1.00 28.68 126 ALA A O 1
ATOM 938 N N . ALA A 1 128 ? 57.922 -8.771 22.161 1.00 29.36 127 ALA A N 1
ATOM 939 C CA . ALA A 1 128 ? 59.368 -8.504 21.994 1.00 29.84 127 ALA A CA 1
ATOM 940 C C . ALA A 1 128 ? 60.230 -9.741 22.078 1.00 28.66 127 ALA A C 1
ATOM 941 O O . ALA A 1 128 ? 61.413 -9.671 21.765 1.00 29.11 127 ALA A O 1
ATOM 943 N N . SER A 1 129 ? 59.619 -10.843 22.527 1.00 28.18 128 SER A N 1
ATOM 944 C CA . SER A 1 129 ? 60.200 -12.192 22.677 1.00 27.88 128 SER A CA 1
ATOM 945 C C . SER A 1 129 ? 60.128 -13.047 21.415 1.00 26.59 128 SER A C 1
ATOM 946 O O . SER A 1 129 ? 60.846 -14.015 21.282 1.00 25.99 128 SER A O 1
ATOM 949 N N . MET A 1 130 ? 59.184 -12.721 20.528 1.00 25.11 129 MET A N 1
ATOM 950 C CA . MET A 1 130 ? 58.785 -13.653 19.460 1.00 24.10 129 MET A CA 1
ATOM 951 C C . MET A 1 130 ? 59.824 -13.831 18.376 1.00 23.16 129 MET A C 1
ATOM 952 O O . MET A 1 130 ? 59.785 -14.825 17.673 1.00 22.81 129 MET A O 1
ATOM 957 N N . GLY A 1 131 ? 60.722 -12.857 18.230 1.00 22.06 130 GLY A N 1
ATOM 958 C CA . GLY A 1 131 ? 61.776 -12.936 17.221 1.00 23.46 130 GLY A CA 1
ATOM 959 C C . GLY A 1 131 ? 61.265 -12.508 15.857 1.00 23.57 130 GLY A C 1
ATOM 960 O O . GLY A 1 131 ? 60.074 -12.638 15.546 1.00 24.18 130 GLY A O 1
ATOM 961 N N . GLY A 1 132 ? 62.186 -12.000 15.053 1.00 23.04 131 GLY A N 1
ATOM 962 C CA . GLY A 1 132 ? 61.861 -11.451 13.768 1.00 22.83 131 GLY A CA 1
ATOM 963 C C . GLY A 1 132 ? 61.240 -12.330 12.716 1.00 21.77 131 GLY A C 1
ATOM 964 O O . GLY A 1 132 ? 60.458 -11.830 11.914 1.00 21.78 131 GLY A O 1
ATOM 965 N N . ARG A 1 133 ? 61.551 -13.629 12.690 1.00 21.96 132 ARG A N 1
ATOM 966 C CA . ARG A 1 133 ? 60.970 -14.470 11.649 1.00 21.45 132 ARG A CA 1
ATOM 967 C C . ARG A 1 133 ? 59.457 -14.537 11.884 1.00 20.74 132 ARG A C 1
ATOM 968 O O . ARG A 1 133 ? 58.664 -14.287 10.972 1.00 19.62 132 ARG A O 1
ATOM 976 N N . VAL A 1 134 ? 59.057 -14.847 13.109 1.00 19.40 133 VAL A N 1
ATOM 977 C CA . VAL A 1 134 ? 57.616 -14.902 13.411 1.00 19.38 133 VAL A CA 1
ATOM 978 C 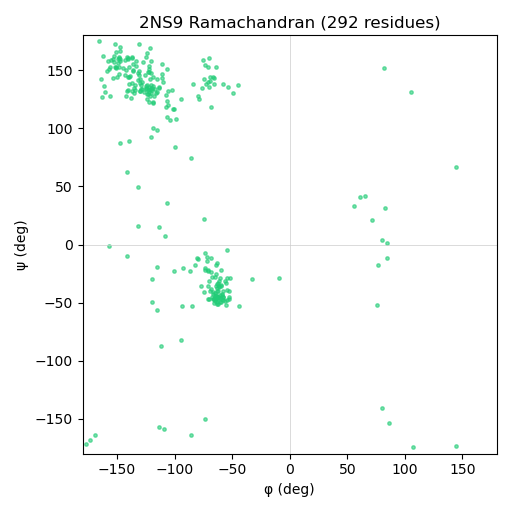C . VAL A 1 134 ? 56.965 -13.539 13.266 1.00 19.85 133 VAL A C 1
ATOM 979 O O . VAL A 1 134 ? 55.904 -13.399 12.677 1.00 18.84 133 V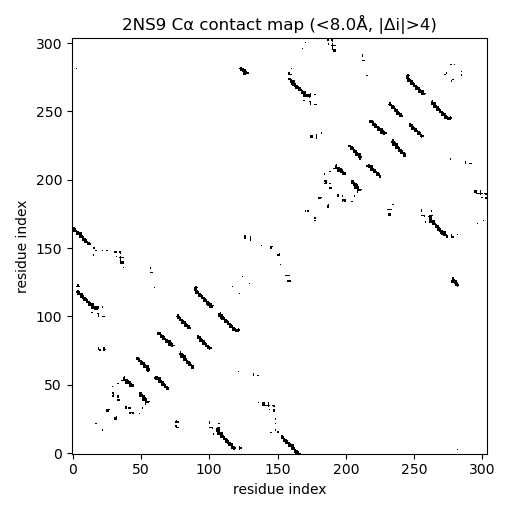AL A O 1
ATOM 983 N N . LEU A 1 135 ? 57.585 -12.514 13.829 1.00 20.28 134 LEU A N 1
ATOM 984 C CA . LEU A 1 135 ? 56.965 -11.208 13.719 1.00 20.64 134 LEU A CA 1
ATOM 985 C C . LEU A 1 135 ? 56.851 -10.689 12.284 1.00 18.81 134 LEU A C 1
ATOM 986 O O . LEU A 1 135 ? 55.865 -10.056 11.944 1.00 20.58 134 LEU A O 1
ATOM 991 N N . ASP A 1 136 ? 57.817 -11.002 11.443 1.00 19.57 135 ASP A N 1
ATOM 992 C CA . ASP A 1 136 ? 57.721 -10.651 10.032 1.00 21.13 135 ASP A CA 1
ATOM 993 C C . ASP A 1 136 ? 56.528 -11.341 9.360 1.00 19.57 135 ASP A C 1
ATOM 994 O O . ASP A 1 136 ? 55.799 -10.693 8.576 1.00 18.30 135 ASP A O 1
ATOM 999 N N . SER A 1 137 ? 56.342 -12.641 9.628 1.00 19.29 136 SER A N 1
ATOM 1000 C CA . SER A 1 137 ? 55.153 -13.344 9.132 1.00 19.22 136 SER A CA 1
ATOM 1001 C C . SER A 1 137 ? 53.871 -12.599 9.514 1.00 18.70 136 SER A C 1
ATOM 1002 O O . SER A 1 137 ? 52.938 -12.406 8.690 1.00 18.55 136 SER A O 1
ATOM 1005 N N . LEU A 1 138 ? 53.794 -12.167 10.767 1.00 17.66 137 LEU A N 1
ATOM 1006 C CA . LEU A 1 138 ? 52.546 -11.562 11.264 1.00 18.75 137 LEU A CA 1
ATOM 1007 C C . LEU A 1 138 ? 52.365 -10.142 10.705 1.00 19.51 137 LEU A C 1
ATOM 1008 O O . LEU A 1 138 ? 51.258 -9.728 10.309 1.00 20.11 137 LEU A O 1
ATOM 1013 N N . ALA A 1 139 ? 53.464 -9.420 10.672 1.00 20.64 138 ALA A N 1
ATOM 1014 C CA . ALA A 1 139 ? 53.453 -8.035 10.149 1.00 21.07 138 ALA A CA 1
ATOM 1015 C C . ALA A 1 139 ? 53.050 -8.037 8.665 1.00 20.95 138 ALA A C 1
ATOM 1016 O O . ALA A 1 139 ? 52.217 -7.231 8.245 1.00 20.94 138 ALA A O 1
ATOM 1018 N N . ARG A 1 140 ? 53.630 -8.940 7.889 1.00 20.14 139 ARG A N 1
ATOM 1019 C CA . ARG A 1 140 ? 53.270 -9.074 6.477 1.00 21.36 139 ARG A CA 1
ATOM 1020 C C . ARG A 1 140 ? 51.796 -9.413 6.258 1.00 21.50 139 ARG A C 1
ATOM 1021 O O . ARG A 1 140 ? 51.202 -8.937 5.290 1.00 19.95 139 ARG A O 1
ATOM 1029 N N . ARG A 1 141 ? 51.203 -10.202 7.164 1.00 20.64 140 ARG A N 1
ATOM 1030 C CA . ARG A 1 141 ? 49.760 -10.468 7.105 1.00 20.84 140 ARG A CA 1
ATOM 1031 C C . ARG A 1 141 ? 48.940 -9.222 7.333 1.00 20.92 140 ARG A C 1
ATOM 1032 O O . ARG A 1 141 ? 47.959 -8.944 6.581 1.00 20.15 140 ARG A O 1
ATOM 1040 N N . MET A 1 142 ? 49.353 -8.441 8.335 1.00 20.77 141 MET A N 1
ATOM 1041 C CA . MET A 1 142 ? 48.674 -7.173 8.609 1.00 20.24 141 MET A CA 1
ATOM 1042 C C . MET A 1 142 ? 48.809 -6.219 7.419 1.00 19.43 141 MET A C 1
ATOM 1043 O O . MET A 1 142 ? 47.846 -5.632 6.959 1.00 19.70 141 MET A O 1
ATOM 1048 N N . ILE A 1 143 ? 50.028 -6.028 6.948 1.00 18.05 142 ILE A N 1
ATOM 1049 C CA . ILE A 1 143 ? 50.229 -5.128 5.822 1.00 18.32 142 ILE A CA 1
ATOM 1050 C C . ILE A 1 143 ? 49.376 -5.541 4.597 1.00 17.55 142 ILE A C 1
ATOM 1051 O O . ILE A 1 143 ? 48.698 -4.700 3.953 1.00 18.20 142 ILE A O 1
ATOM 1056 N N . ASN A 1 144 ? 49.427 -6.820 4.254 1.00 16.71 143 ASN A N 1
ATOM 1057 C CA . ASN A 1 144 ? 48.684 -7.310 3.069 1.00 18.96 143 ASN A CA 1
ATOM 1058 C C . ASN A 1 144 ? 47.182 -7.131 3.268 1.00 20.45 143 ASN A C 1
ATOM 1059 O O . ASN A 1 144 ? 46.459 -6.785 2.328 1.00 19.22 143 ASN A O 1
ATOM 1064 N N . ASP A 1 145 ? 46.712 -7.348 4.505 1.00 21.12 144 ASP A N 1
ATOM 1065 C CA . ASP A 1 145 ? 45.283 -7.246 4.777 1.00 20.56 144 ASP A CA 1
ATOM 1066 C C . ASP A 1 145 ? 44.837 -5.779 4.664 1.00 20.09 144 ASP A C 1
ATOM 1067 O O . ASP A 1 145 ? 43.794 -5.490 4.154 1.00 20.45 144 ASP A O 1
ATOM 1072 N N . VAL A 1 146 ? 45.675 -4.870 5.155 1.00 18.60 145 VAL A N 1
ATOM 1073 C CA . VAL A 1 146 ? 45.360 -3.447 5.101 1.00 18.60 145 VAL A CA 1
ATOM 1074 C C . VAL A 1 146 ? 45.352 -2.963 3.667 1.00 18.91 145 VAL A C 1
ATOM 1075 O O . VAL A 1 146 ? 44.436 -2.255 3.217 1.00 19.05 145 VAL A O 1
ATOM 1079 N N . ILE A 1 147 ? 46.386 -3.338 2.932 1.00 17.41 146 ILE A N 1
ATOM 1080 C CA . ILE A 1 147 ? 46.446 -2.869 1.552 1.00 20.10 146 ILE A CA 1
ATOM 1081 C C . ILE A 1 147 ? 45.269 -3.447 0.718 1.00 19.02 146 ILE A C 1
ATOM 1082 O O . ILE A 1 147 ? 44.623 -2.749 -0.093 1.00 19.68 146 ILE A O 1
ATOM 1087 N N . SER A 1 148 ? 44.961 -4.723 0.922 1.00 18.79 147 SER A N 1
ATOM 1088 C CA . SER A 1 148 ? 43.777 -5.303 0.265 1.00 19.47 147 SER A CA 1
ATOM 1089 C C . SER A 1 148 ? 42.494 -4.571 0.665 1.00 18.93 147 SER A C 1
ATOM 1090 O O . SER A 1 148 ? 41.568 -4.394 -0.141 1.00 18.93 147 SER A O 1
ATOM 1093 N N . GLY A 1 149 ? 42.449 -4.147 1.914 1.00 18.27 148 GLY A N 1
ATOM 1094 C CA . GLY A 1 149 ? 41.300 -3.419 2.477 1.00 17.35 148 GLY A CA 1
ATOM 1095 C C . GLY A 1 149 ? 41.189 -2.061 1.857 1.00 18.04 148 GLY A C 1
ATOM 1096 O O . GLY A 1 149 ? 40.097 -1.581 1.615 1.00 18.91 148 GLY A O 1
ATOM 1097 N N . VAL A 1 150 ? 42.335 -1.429 1.620 1.00 17.76 149 VAL A N 1
ATOM 1098 C CA . VAL A 1 150 ? 42.369 -0.114 1.000 1.00 18.07 149 VAL A CA 1
ATOM 1099 C C . VAL A 1 150 ? 41.812 -0.238 -0.458 1.00 17.63 149 VAL A C 1
ATOM 1100 O O . VAL A 1 150 ? 40.971 0.541 -0.888 1.00 17.26 149 VAL A O 1
ATOM 1104 N N . LYS A 1 151 ? 42.322 -1.217 -1.195 1.00 18.04 150 LYS A N 1
ATOM 1105 C CA . LYS A 1 151 ? 41.866 -1.455 -2.548 1.00 19.52 150 LYS A CA 1
ATOM 1106 C C . LYS A 1 151 ? 40.374 -1.734 -2.568 1.00 19.83 150 LYS A C 1
ATOM 1107 O O . LYS A 1 151 ? 39.649 -1.204 -3.403 1.00 20.27 150 LYS A O 1
ATOM 1113 N N . ARG A 1 152 ? 39.902 -2.533 -1.615 1.00 20.75 151 ARG A N 1
ATOM 1114 C CA . ARG A 1 152 ? 38.479 -2.888 -1.541 1.00 20.98 151 ARG A CA 1
ATOM 1115 C C . ARG A 1 152 ? 37.581 -1.653 -1.286 1.00 21.62 151 ARG A C 1
ATOM 1116 O O . ARG A 1 152 ? 36.572 -1.423 -1.979 1.00 21.69 151 ARG A O 1
ATOM 1124 N N . GLU A 1 153 ? 37.963 -0.862 -0.287 1.00 21.18 152 GLU A N 1
ATOM 1125 C CA . GLU A 1 153 ? 37.201 0.314 0.126 1.00 21.70 152 GLU A CA 1
ATOM 1126 C C . GLU A 1 153 ? 37.210 1.430 -0.925 1.00 21.70 152 GLU A C 1
ATOM 1127 O O . GLU A 1 153 ? 36.260 2.213 -1.002 1.00 22.75 152 GLU A O 1
ATOM 1133 N N . LEU A 1 154 ? 38.263 1.488 -1.724 1.00 20.96 153 LEU A N 1
ATOM 1134 C CA . LEU A 1 154 ? 38.350 2.364 -2.898 1.00 22.15 153 LEU A CA 1
ATOM 1135 C C . LEU A 1 154 ? 37.605 1.823 -4.137 1.00 23.37 153 LEU A C 1
ATOM 1136 O O . LEU A 1 154 ? 37.402 2.557 -5.102 1.00 25.70 153 LEU A O 1
ATOM 1141 N N . GLY A 1 155 ? 37.203 0.558 -4.111 1.00 24.18 154 GLY A N 1
ATOM 1142 C CA . GLY A 1 155 ? 36.386 -0.012 -5.197 1.00 23.68 154 GLY A CA 1
ATOM 1143 C C . GLY A 1 155 ? 37.211 -0.459 -6.386 1.00 24.68 154 GLY A C 1
ATOM 1144 O O . GLY A 1 155 ? 36.785 -0.406 -7.538 1.00 22.83 154 GLY A O 1
ATOM 1145 N N . GLU A 1 156 ? 38.420 -0.897 -6.100 1.00 24.32 155 GLU A N 1
ATOM 1146 C CA . GLU A 1 156 ? 39.299 -1.428 -7.122 1.00 25.32 155 GLU A CA 1
ATOM 1147 C C . GLU A 1 156 ? 38.812 -2.790 -7.637 1.00 26.57 155 GLU A C 1
ATOM 1148 O O . GLU A 1 156 ? 37.975 -3.443 -7.010 1.00 26.13 155 GLU A O 1
ATOM 1154 N N . ALA A 1 157 ? 39.303 -3.157 -8.824 1.00 27.22 156 ALA A N 1
ATOM 1155 C CA . ALA A 1 157 ? 39.581 -4.555 -9.229 1.00 29.26 156 ALA A CA 1
ATOM 1156 C C . ALA A 1 157 ? 39.137 -4.842 -10.626 1.00 29.60 156 ALA A C 1
ATOM 1157 O O . ALA A 1 157 ? 39.933 -5.313 -11.427 1.00 32.10 156 ALA A O 1
ATOM 1159 N N . ARG B 1 3 ? 53.983 -8.696 -3.571 1.00 25.58 2 ARG B N 1
ATOM 1160 C CA . ARG B 1 3 ? 54.253 -7.731 -2.477 1.00 23.97 2 ARG B CA 1
ATOM 1161 C C . ARG B 1 3 ? 55.513 -6.900 -2.726 1.00 22.71 2 ARG B C 1
ATOM 1162 O O . ARG B 1 3 ? 56.636 -7.385 -2.497 1.00 24.31 2 ARG B O 1
ATOM 1164 N N . LEU B 1 4 ? 55.331 -5.653 -3.180 1.00 20.89 3 LEU B N 1
ATOM 1165 C CA . LEU B 1 4 ? 56.437 -4.707 -3.157 1.00 19.00 3 LEU B CA 1
ATOM 1166 C C . LEU B 1 4 ? 56.391 -4.094 -1.771 1.00 16.35 3 LEU B C 1
ATOM 1167 O O . LEU B 1 4 ? 55.920 -3.000 -1.556 1.00 14.01 3 LEU B O 1
ATOM 1172 N N . HIS B 1 5 ? 56.829 -4.886 -0.826 1.00 15.30 4 HIS B N 1
ATOM 1173 C CA . HIS B 1 5 ? 57.225 -4.368 0.490 1.00 15.46 4 HIS B CA 1
ATOM 1174 C C . HIS B 1 5 ? 58.186 -5.322 1.102 1.00 15.49 4 HIS B C 1
ATOM 1175 O O . HIS B 1 5 ? 58.184 -6.500 0.775 1.00 16.61 4 HIS B O 1
ATOM 1182 N N . ALA B 1 6 ? 59.043 -4.793 1.956 1.00 15.08 5 ALA B N 1
ATOM 1183 C CA . ALA B 1 6 ? 60.009 -5.586 2.666 1.00 15.78 5 ALA B CA 1
ATOM 1184 C C . ALA B 1 6 ? 60.191 -4.912 3.979 1.00 15.79 5 ALA B C 1
ATOM 1185 O O . ALA B 1 6 ? 59.906 -3.709 4.131 1.00 12.98 5 ALA B O 1
ATOM 1187 N N . GLY B 1 7 ? 60.659 -5.702 4.928 1.00 16.30 6 GLY B N 1
ATOM 1188 C CA . GLY B 1 7 ? 60.886 -5.217 6.246 1.00 15.49 6 GLY B CA 1
ATOM 1189 C C . GLY B 1 7 ? 61.998 -5.907 6.929 1.00 17.74 6 GLY B C 1
ATOM 1190 O O . GLY B 1 7 ? 62.396 -7.016 6.546 1.00 18.00 6 GLY B O 1
ATOM 1191 N N . VAL B 1 8 ? 62.522 -5.243 7.949 1.00 18.06 7 VAL B N 1
ATOM 1192 C CA . VAL B 1 8 ? 63.556 -5.833 8.776 1.00 19.70 7 VAL B CA 1
ATOM 1193 C C . VAL B 1 8 ? 63.285 -5.564 10.229 1.00 19.51 7 VAL B C 1
ATOM 1194 O O . VAL B 1 8 ? 62.676 -4.530 10.619 1.00 17.21 7 VAL B O 1
ATOM 1198 N N . TRP B 1 9 ? 63.726 -6.520 11.047 1.00 20.17 8 TRP B N 1
ATOM 1199 C CA . TRP B 1 9 ? 63.554 -6.455 12.468 1.00 19.85 8 TRP B CA 1
ATOM 1200 C C . TRP B 1 9 ? 64.952 -6.448 13.115 1.00 21.22 8 TRP B C 1
ATOM 1201 O O . TRP B 1 9 ? 65.936 -7.065 12.607 1.00 21.84 8 TRP B O 1
ATOM 1212 N N . GLY B 1 10 ? 65.052 -5.693 14.188 1.00 20.77 9 GLY B N 1
ATOM 1213 C CA . GLY B 1 10 ? 66.262 -5.670 14.985 1.00 22.07 9 GLY B CA 1
ATOM 1214 C C . GLY B 1 10 ? 65.897 -5.840 16.434 1.00 21.82 9 GLY B C 1
ATOM 1215 O O . GLY B 1 10 ? 64.847 -5.368 16.891 1.00 21.36 9 GLY B O 1
ATOM 1216 N N . LEU B 1 11 ? 66.806 -6.453 17.186 1.00 20.79 10 LEU B N 1
ATOM 1217 C CA . LEU B 1 11 ? 66.593 -6.646 18.589 1.00 21.87 10 LEU B CA 1
ATOM 1218 C C . LEU B 1 11 ? 67.505 -5.681 19.302 1.00 22.17 10 LEU B C 1
ATOM 1219 O O . LEU B 1 11 ? 68.730 -5.712 19.053 1.00 22.86 10 LEU B O 1
ATOM 1224 N N . LYS B 1 12 ? 66.913 -4.841 20.153 1.00 22.16 11 LYS B N 1
ATOM 1225 C CA . LYS B 1 12 ? 67.643 -3.910 21.020 1.00 23.13 11 LYS B CA 1
ATOM 1226 C C . LYS B 1 12 ? 67.817 -4.592 22.352 1.00 22.61 11 LYS B C 1
ATOM 1227 O O . LYS B 1 12 ? 66.846 -5.075 22.946 1.00 22.14 11 LYS B O 1
ATOM 1233 N N . VAL B 1 13 ? 69.070 -4.689 22.802 1.00 22.76 12 VAL B N 1
ATOM 1234 C CA A VAL B 1 13 ? 69.382 -5.411 24.028 0.50 22.04 12 VAL B CA 1
ATOM 1235 C CA B VAL B 1 13 ? 69.372 -5.407 24.025 0.50 22.82 12 VAL B CA 1
ATOM 1236 C C . VAL B 1 13 ? 70.234 -4.534 24.947 1.00 22.40 12 VAL B C 1
ATOM 1237 O O . VAL B 1 13 ? 70.987 -3.670 24.477 1.00 22.40 12 VAL B O 1
ATOM 1244 N N . ARG B 1 14 ? 70.064 -4.717 26.255 1.00 22.43 13 ARG B N 1
ATOM 1245 C CA . ARG B 1 14 ? 70.881 -4.021 27.259 1.00 22.88 13 ARG B CA 1
ATOM 1246 C C . ARG B 1 14 ? 71.229 -5.032 28.343 1.00 21.33 13 ARG B C 1
ATOM 1247 O O . ARG B 1 14 ? 70.345 -5.684 28.900 1.00 20.08 13 ARG B O 1
ATOM 1255 N N . TYR B 1 15 ? 72.522 -5.167 28.625 1.00 19.47 14 TYR B N 1
ATOM 1256 C CA . TYR B 1 15 ? 72.980 -5.977 29.734 1.00 19.97 14 TYR B CA 1
ATOM 1257 C C . TYR B 1 15 ? 73.816 -5.102 30.645 1.00 18.69 14 TYR B C 1
ATOM 1258 O O . TYR B 1 15 ? 74.498 -4.205 30.183 1.00 18.56 14 TYR B O 1
ATOM 1267 N N . GLU B 1 16 ? 73.776 -5.417 31.918 1.00 20.02 15 GLU B N 1
ATOM 1268 C CA . GLU B 1 16 ? 74.631 -4.778 32.913 1.00 20.64 15 GLU B CA 1
ATOM 1269 C C . GLU B 1 16 ? 75.195 -5.810 33.851 1.00 20.92 15 GLU B C 1
ATOM 1270 O O . GLU B 1 16 ? 74.516 -6.773 34.216 1.00 21.25 15 GLU B O 1
ATOM 1276 N N . GLY B 1 17 ? 76.383 -5.532 34.357 1.00 20.18 16 GLY B N 1
ATOM 1277 C CA . GLY B 1 17 ? 77.045 -6.472 35.235 1.00 21.55 16 GLY B CA 1
ATOM 1278 C C . GLY B 1 17 ? 78.194 -5.867 35.983 1.00 21.75 16 GLY B C 1
ATOM 1279 O O . GLY B 1 17 ? 78.594 -4.712 35.739 1.00 21.32 16 GLY B O 1
ATOM 1280 N N . SER B 1 18 ? 78.754 -6.678 36.873 1.00 22.60 17 SER B N 1
ATOM 1281 C CA . SER B 1 18 ? 79.982 -6.357 37.534 1.00 23.21 17 SER B CA 1
ATOM 1282 C C . SER B 1 18 ? 80.757 -7.642 37.833 1.00 23.37 17 SER B C 1
ATOM 1283 O O . SER B 1 18 ? 80.161 -8.719 37.992 1.00 23.07 17 SER B O 1
ATOM 1286 N N . PHE B 1 19 ? 82.078 -7.514 37.899 1.00 22.21 18 PHE B N 1
ATOM 1287 C CA . PHE B 1 19 ? 82.949 -8.581 38.387 1.00 22.39 18 PHE B CA 1
ATOM 1288 C C . PHE B 1 19 ? 84.155 -7.969 39.064 1.00 22.52 18 PHE B C 1
ATOM 1289 O O . PHE B 1 19 ? 84.470 -6.799 38.850 1.00 21.44 18 PHE B O 1
ATOM 1297 N N . GLU B 1 20 ? 84.808 -8.768 39.894 1.00 23.32 19 GLU B N 1
ATOM 1298 C CA . GLU B 1 20 ? 85.940 -8.311 40.653 1.00 25.28 19 GLU B CA 1
ATOM 1299 C C . GLU B 1 20 ? 87.187 -8.912 40.053 1.00 25.23 19 GLU B C 1
ATOM 1300 O O . GLU B 1 20 ? 87.122 -10.004 39.440 1.00 25.15 19 GLU B O 1
ATOM 1306 N N . VAL B 1 21 ? 88.305 -8.173 40.207 1.00 25.88 20 VAL B N 1
ATOM 1307 C CA A VAL B 1 21 ? 89.616 -8.677 39.804 0.50 26.24 20 VAL B CA 1
ATOM 1308 C CA B VAL B 1 21 ? 89.634 -8.632 39.779 0.50 25.86 20 VAL B CA 1
ATOM 1309 C C . VAL B 1 21 ? 90.683 -8.318 40.855 1.00 26.75 20 VAL B C 1
ATOM 1310 O O . VAL B 1 21 ? 90.627 -7.267 41.499 1.00 26.76 20 VAL B O 1
ATOM 1317 N N . SER B 1 22 ? 91.638 -9.225 41.029 1.00 27.13 21 SER B N 1
ATOM 1318 C CA . SER B 1 22 ? 92.704 -9.119 42.040 1.00 28.72 21 SER B CA 1
ATOM 1319 C C . SER B 1 22 ? 93.821 -8.094 41.738 1.00 28.56 21 SER B C 1
ATOM 1320 O O . SER B 1 22 ? 94.926 -8.180 42.293 1.00 29.51 21 SER B O 1
ATOM 1323 N N . LYS B 1 23 ? 93.537 -7.118 40.886 1.00 28.64 22 LYS B N 1
ATOM 1324 C CA . LYS B 1 23 ? 94.523 -6.133 40.463 1.00 28.62 22 LYS B CA 1
ATOM 1325 C C . LYS B 1 23 ? 94.064 -4.712 40.812 1.00 28.27 22 LYS B C 1
ATOM 1326 O O . LYS B 1 23 ? 92.875 -4.507 41.179 1.00 29.51 22 LYS B O 1
ATOM 1332 N N . THR B 1 24 ? 94.999 -3.731 40.679 1.00 28.08 23 THR B N 1
ATOM 1333 C CA . THR B 1 24 ? 94.669 -2.319 40.946 1.00 27.67 23 THR B CA 1
ATOM 1334 C C . THR B 1 24 ? 93.814 -1.745 39.807 1.00 26.80 23 THR B C 1
ATOM 1335 O O . THR B 1 24 ? 93.873 -2.249 38.696 1.00 26.72 23 THR B O 1
ATOM 1339 N N . PRO B 1 25 ? 93.003 -0.698 40.085 1.00 26.77 24 PRO B N 1
ATOM 1340 C CA . PRO B 1 25 ? 92.221 -0.063 39.007 1.00 26.09 24 PRO B CA 1
ATOM 1341 C C . PRO B 1 25 ? 93.100 0.361 37.811 1.00 26.19 24 PRO B C 1
ATOM 1342 O O . PRO B 1 25 ? 92.710 0.155 36.659 1.00 24.70 24 PRO B O 1
ATOM 1346 N N . GLU B 1 26 ? 94.297 0.886 38.076 1.00 25.80 25 GLU B N 1
ATOM 1347 C CA . GLU B 1 26 ? 95.194 1.301 36.990 1.00 26.93 25 GLU B CA 1
ATOM 1348 C C . GLU B 1 26 ? 95.664 0.147 36.091 1.00 25.56 25 GLU B C 1
ATOM 1349 O O . GLU B 1 26 ? 95.864 0.338 34.883 1.00 26.20 25 GLU B O 1
ATOM 1355 N N . GLU B 1 27 ? 95.883 -1.023 36.697 1.00 25.25 26 GLU B N 1
ATOM 1356 C CA . GLU B 1 27 ? 96.297 -2.249 35.996 1.00 24.51 26 GLU B CA 1
ATOM 1357 C C . GLU B 1 27 ? 95.146 -2.806 35.152 1.00 23.91 26 GLU B C 1
ATOM 1358 O O . GLU B 1 27 ? 95.325 -3.168 33.977 1.00 21.92 26 GLU B O 1
ATOM 1364 N N . VAL B 1 28 ? 93.972 -2.870 35.776 1.00 22.51 27 VAL B N 1
ATOM 1365 C CA . VAL B 1 28 ? 92.777 -3.328 35.098 1.00 22.07 27 VAL B CA 1
ATOM 1366 C C . VAL B 1 28 ? 92.422 -2.376 33.973 1.00 21.75 27 VAL B C 1
ATOM 1367 O O . VAL B 1 28 ? 92.072 -2.834 32.898 1.00 21.51 27 VAL B O 1
ATOM 1371 N N . PHE B 1 29 ? 92.483 -1.070 34.228 1.00 20.62 28 PHE B N 1
ATOM 1372 C CA . PHE B 1 29 ? 92.131 -0.079 33.226 1.00 21.81 28 PHE B CA 1
ATOM 1373 C C . PHE B 1 29 ? 93.038 -0.124 32.003 1.00 21.91 28 PHE B C 1
ATOM 1374 O O . PHE B 1 29 ? 92.557 0.046 30.875 1.00 21.73 28 PHE B O 1
ATOM 1382 N N . GLU B 1 30 ? 94.340 -0.324 32.233 1.00 22.08 29 GLU B N 1
ATOM 1383 C CA . GLU B 1 30 ? 95.315 -0.425 31.150 1.00 23.94 29 GLU B CA 1
ATOM 1384 C C . GLU B 1 30 ? 94.991 -1.630 30.250 1.00 22.09 29 GLU B C 1
ATOM 1385 O O . GLU B 1 30 ? 95.013 -1.523 29.007 1.00 22.30 29 GLU B O 1
ATOM 1391 N N . PHE B 1 31 ? 94.727 -2.769 30.885 1.00 21.47 30 PHE B N 1
ATOM 1392 C CA . PHE B 1 31 ? 94.312 -4.000 30.197 1.00 20.61 30 PHE B CA 1
ATOM 1393 C C . PHE B 1 31 ? 93.079 -3.758 29.335 1.00 19.92 30 PHE B C 1
ATOM 1394 O O . PHE B 1 31 ? 93.053 -4.093 28.143 1.00 19.95 30 PHE B O 1
ATOM 1402 N N . LEU B 1 32 ? 92.059 -3.175 29.950 1.00 19.05 31 LEU B N 1
ATOM 1403 C CA . LEU B 1 32 ? 90.756 -3.002 29.295 1.00 19.07 31 LEU B CA 1
ATOM 1404 C C . LEU B 1 32 ? 90.737 -1.931 28.189 1.00 19.42 31 LEU B C 1
ATOM 1405 O O . LEU B 1 32 ? 89.756 -1.835 27.417 1.00 20.67 31 LEU B O 1
ATOM 1410 N N . THR B 1 33 ? 91.808 -1.151 28.108 1.00 19.90 32 THR B N 1
ATOM 1411 C CA . THR B 1 33 ? 91.986 -0.156 27.052 1.00 20.34 32 THR B CA 1
ATOM 1412 C C . THR B 1 33 ? 93.066 -0.526 26.012 1.00 20.59 32 THR B C 1
ATOM 1413 O O . THR B 1 33 ? 93.400 0.289 25.155 1.00 21.04 32 THR B O 1
ATOM 1417 N N . ASP B 1 34 ? 93.605 -1.736 26.087 1.00 20.43 33 ASP B N 1
ATOM 1418 C CA . ASP B 1 34 ? 94.591 -2.184 25.113 1.00 19.57 33 ASP B CA 1
ATOM 1419 C C . ASP B 1 34 ? 93.991 -3.350 24.330 1.00 18.60 33 ASP B C 1
ATOM 1420 O O . ASP B 1 34 ? 93.943 -4.460 24.806 1.00 17.28 33 ASP B O 1
ATOM 1425 N N . PRO B 1 35 ? 93.469 -3.082 23.130 1.00 18.34 34 PRO B N 1
ATOM 1426 C CA . PRO B 1 35 ? 92.868 -4.166 22.351 1.00 18.00 34 PRO B CA 1
ATOM 1427 C C . PRO B 1 35 ? 93.777 -5.362 22.113 1.00 18.05 34 PRO B C 1
ATOM 1428 O O . PRO B 1 35 ? 93.270 -6.490 21.932 1.00 17.77 34 PRO B O 1
ATOM 1432 N N . LYS B 1 36 ? 95.089 -5.154 22.070 1.00 18.08 35 LYS B N 1
ATOM 1433 C CA . LYS B 1 36 ? 95.997 -6.311 21.900 1.00 18.99 35 LYS B CA 1
ATOM 1434 C C . LYS B 1 36 ? 95.964 -7.303 23.059 1.00 19.80 35 LYS B C 1
ATOM 1435 O O . LYS B 1 36 ? 96.289 -8.505 22.903 1.00 21.18 35 LYS B O 1
ATOM 1441 N N . ARG B 1 37 ? 95.584 -6.784 24.224 1.00 18.75 36 ARG B N 1
ATOM 1442 C CA . ARG B 1 37 ? 95.493 -7.576 25.424 1.00 19.06 36 ARG B CA 1
ATOM 1443 C C . ARG B 1 37 ? 94.110 -8.091 25.616 1.00 18.46 36 ARG B C 1
ATOM 1444 O O . ARG B 1 37 ? 93.914 -9.297 25.773 1.00 19.53 36 ARG B O 1
ATOM 1452 N N . PHE B 1 38 ? 93.124 -7.203 25.587 1.00 17.58 37 PHE B N 1
ATOM 1453 C CA . PHE B 1 38 ? 91.810 -7.675 25.933 1.00 17.32 37 PHE B CA 1
ATOM 1454 C C . PHE B 1 38 ? 91.163 -8.554 24.843 1.00 17.63 37 PHE B C 1
ATOM 1455 O O . PHE B 1 38 ? 90.288 -9.336 25.163 1.00 17.59 37 PHE B O 1
ATOM 1463 N N . SER B 1 39 ? 91.598 -8.444 23.573 1.00 17.91 38 SER B N 1
ATOM 1464 C CA . SER B 1 39 ? 90.960 -9.250 22.518 1.00 20.37 38 SER B CA 1
ATOM 1465 C C . SER B 1 39 ? 91.192 -10.744 22.738 1.00 20.43 38 SER B C 1
ATOM 1466 O O . SER B 1 39 ? 90.387 -11.550 22.278 1.00 20.27 38 SER B O 1
ATOM 1469 N N . ARG B 1 40 ? 92.308 -11.103 23.394 1.00 21.03 39 ARG B N 1
ATOM 1470 C CA . ARG B 1 40 ? 92.636 -12.496 23.706 1.00 20.54 39 ARG B CA 1
ATOM 1471 C C . ARG B 1 40 ? 91.597 -13.138 24.652 1.00 20.61 39 ARG B C 1
ATOM 1472 O O . ARG B 1 40 ? 91.556 -14.349 24.794 1.00 20.76 39 ARG B O 1
ATOM 1480 N N . ALA B 1 41 ? 90.776 -12.301 25.293 1.00 20.26 40 ALA B N 1
ATOM 1481 C CA . ALA B 1 41 ? 89.729 -12.756 26.203 1.00 20.76 40 ALA B CA 1
ATOM 1482 C C . ALA B 1 41 ? 88.568 -13.368 25.440 1.00 20.48 40 ALA B C 1
ATOM 1483 O O . ALA B 1 41 ? 87.769 -14.105 26.007 1.00 21.62 40 ALA B O 1
ATOM 1485 N N . PHE B 1 42 ? 88.451 -13.043 24.157 1.00 21.97 41 PHE B N 1
ATOM 1486 C CA . PHE B 1 42 ? 87.385 -13.552 23.336 1.00 23.40 41 PHE B CA 1
ATOM 1487 C C . PHE B 1 42 ? 87.695 -14.967 22.893 1.00 24.77 41 PHE B C 1
ATOM 1488 O O . PHE B 1 42 ? 88.766 -15.237 22.350 1.00 24.11 41 PHE B O 1
ATOM 1496 N N . PRO B 1 43 ? 86.735 -15.878 23.123 1.00 25.85 42 PRO B N 1
ATOM 1497 C CA . PRO B 1 43 ? 86.952 -17.201 22.594 1.00 26.92 42 PRO B CA 1
ATOM 1498 C C . PRO B 1 43 ? 86.904 -17.037 21.080 1.00 26.23 42 PRO B C 1
ATOM 1499 O O . PRO B 1 43 ? 86.148 -16.206 20.559 1.00 28.56 42 PRO B O 1
ATOM 1503 N N . GLY B 1 44 ? 87.722 -17.783 20.390 1.00 25.21 43 GLY B N 1
ATOM 1504 C CA . GLY B 1 44 ? 87.692 -17.704 18.949 1.00 22.98 43 GLY B CA 1
ATOM 1505 C C . GLY B 1 44 ? 88.517 -16.574 18.379 1.00 20.72 43 GLY B C 1
ATOM 1506 O O . GLY B 1 44 ? 88.544 -16.384 17.174 1.00 19.54 43 GLY B O 1
ATOM 1507 N N . PHE B 1 45 ? 89.175 -15.813 19.242 1.00 18.84 44 PHE B N 1
ATOM 1508 C CA . PHE B 1 45 ? 90.052 -14.742 18.782 1.00 18.62 44 PHE B CA 1
ATOM 1509 C C . PHE B 1 45 ? 91.026 -15.220 17.687 1.00 18.26 44 PHE B C 1
ATOM 1510 O O . PHE B 1 45 ? 91.764 -16.215 17.884 1.00 17.55 44 PHE B O 1
ATOM 1518 N N . LYS B 1 46 ? 91.071 -14.439 16.595 1.00 17.50 45 LYS B N 1
ATOM 1519 C CA A LYS B 1 46 ? 91.957 -14.692 15.439 0.50 17.20 45 LYS B CA 1
ATOM 1520 C CA B LYS B 1 46 ? 91.986 -14.695 15.471 0.50 16.78 45 LYS B CA 1
ATOM 1521 C C . LYS B 1 46 ? 92.888 -13.511 15.175 1.00 16.54 45 LYS B C 1
ATOM 1522 O O . LYS B 1 46 ? 94.080 -13.687 14.907 1.00 16.16 45 LYS B O 1
ATOM 1533 N N . SER B 1 47 ? 92.349 -12.304 15.238 1.00 16.33 46 SER B N 1
ATOM 1534 C CA . SER B 1 47 ? 93.226 -11.124 14.962 1.00 14.97 46 SER B CA 1
ATOM 1535 C C . SER B 1 47 ? 92.729 -9.839 15.575 1.00 13.81 46 SER B C 1
ATOM 1536 O O . SER B 1 47 ? 91.531 -9.652 15.721 1.00 13.95 46 SER B O 1
ATOM 1539 N N . VAL B 1 48 ? 93.644 -8.938 15.904 1.00 12.93 47 VAL B N 1
ATOM 1540 C CA . VAL B 1 48 ? 93.260 -7.588 16.246 1.00 13.61 47 VAL B CA 1
ATOM 1541 C C . VAL B 1 48 ? 94.265 -6.634 15.624 1.00 14.39 47 VAL B C 1
ATOM 1542 O O . VAL B 1 48 ? 95.461 -6.895 15.658 1.00 14.06 47 VAL B O 1
ATOM 1546 N N . GLU B 1 49 ? 93.777 -5.544 15.063 1.00 16.24 48 GLU B N 1
ATOM 1547 C CA . GLU B 1 49 ? 94.631 -4.518 14.501 1.00 17.59 48 GLU B CA 1
ATOM 1548 C C . GLU B 1 49 ? 94.225 -3.193 15.120 1.00 17.73 48 GLU B C 1
ATOM 1549 O O . GLU B 1 49 ? 93.048 -2.885 15.159 1.00 17.32 48 GLU B O 1
ATOM 1555 N N . VAL B 1 50 ? 95.202 -2.435 15.608 1.00 17.18 49 VAL B N 1
ATOM 1556 C CA . VAL B 1 50 ? 94.919 -1.195 16.307 1.00 19.89 49 VAL B CA 1
ATOM 1557 C C . VAL B 1 50 ? 95.523 0.017 15.618 1.00 22.07 49 VAL B C 1
ATOM 1558 O O . VAL B 1 50 ? 96.663 -0.004 15.198 1.00 20.41 49 VAL B O 1
ATOM 1562 N N . GLU B 1 51 ? 94.727 1.076 15.534 1.00 25.35 50 GLU B N 1
ATOM 1563 C CA . GLU B 1 51 ? 95.225 2.385 15.156 1.00 29.88 50 GLU B CA 1
ATOM 1564 C C . GLU B 1 51 ? 94.309 3.540 15.533 1.00 31.89 50 GLU B C 1
ATOM 1565 O O . GLU B 1 51 ? 93.129 3.507 15.273 1.00 34.38 50 GLU B O 1
ATOM 1571 N N . ASP B 1 52 ? 94.892 4.604 16.055 1.00 34.53 51 ASP B N 1
ATOM 1572 C CA . ASP B 1 52 ? 95.075 4.811 17.474 1.00 34.98 51 ASP B CA 1
ATOM 1573 C C . ASP B 1 52 ? 93.734 5.036 18.181 1.00 33.70 51 ASP B C 1
ATOM 1574 O O . ASP B 1 52 ? 93.007 5.960 17.862 1.00 33.95 51 ASP B O 1
ATOM 1579 N N . GLY B 1 53 ? 93.401 4.153 19.110 1.00 31.76 52 GLY B N 1
ATOM 1580 C CA . GLY B 1 53 ? 92.126 4.220 19.803 1.00 29.09 52 GLY B CA 1
ATOM 1581 C C . GLY B 1 53 ? 90.951 3.561 19.101 1.00 26.47 52 GLY B C 1
ATOM 1582 O O . GLY B 1 53 ? 89.913 3.380 19.678 1.00 23.00 52 GLY B O 1
ATOM 1583 N N . SER B 1 54 ? 91.143 3.215 17.839 1.00 25.79 53 SER B N 1
ATOM 1584 C CA A SER B 1 54 ? 90.319 2.441 16.869 0.50 24.19 53 SER B CA 1
ATOM 1585 C CA B SER B 1 54 ? 90.319 2.408 16.895 0.50 24.05 53 SER B CA 1
ATOM 1586 C C . SER B 1 54 ? 90.917 1.015 16.513 1.00 22.83 53 SER B C 1
ATOM 1587 O O . SER B 1 54 ? 92.091 0.958 16.223 1.00 23.21 53 SER B O 1
ATOM 1592 N N . PHE B 1 55 ? 90.084 0.003 16.345 1.00 19.87 54 PHE B N 1
ATOM 1593 C CA . PHE B 1 55 ? 90.567 -1.357 16.259 1.00 17.88 54 PHE B CA 1
ATOM 1594 C C . PHE B 1 55 ? 89.560 -2.275 15.571 1.00 17.02 54 PHE B C 1
ATOM 1595 O O . PHE B 1 55 ? 88.374 -2.047 15.644 1.00 17.48 54 PHE B O 1
ATOM 1603 N N . THR B 1 56 ? 90.080 -3.295 14.899 1.00 17.40 55 THR B N 1
ATOM 1604 C CA . THR B 1 56 ? 89.279 -4.251 14.180 1.00 16.46 55 THR B CA 1
ATOM 1605 C C . THR B 1 56 ? 89.678 -5.618 14.755 1.00 17.56 55 THR B C 1
ATOM 1606 O O . THR B 1 56 ? 90.859 -5.943 14.778 1.00 15.49 55 THR B O 1
ATOM 1610 N N . ILE B 1 57 ? 88.695 -6.376 15.233 1.00 16.25 56 ILE B N 1
ATOM 1611 C CA . ILE B 1 57 ? 88.926 -7.763 15.763 1.00 18.09 56 ILE B CA 1
ATOM 1612 C C . ILE B 1 57 ? 88.218 -8.746 14.826 1.00 19.21 56 ILE B C 1
ATOM 1613 O O . ILE B 1 57 ? 87.065 -8.515 14.378 1.00 19.22 56 ILE B O 1
ATOM 1618 N N . GLU B 1 58 ? 88.914 -9.831 14.496 1.00 18.65 57 GLU B N 1
ATOM 1619 C CA . GLU B 1 58 ? 88.315 -10.957 13.805 1.00 21.66 57 GLU B CA 1
ATOM 1620 C C . GLU B 1 58 ? 88.306 -12.172 14.747 1.00 21.19 57 GLU B C 1
ATOM 1621 O O . GLU B 1 58 ? 89.267 -12.419 15.513 1.00 18.80 57 GLU B O 1
ATOM 1627 N N . LEU B 1 59 ? 87.161 -12.845 14.776 1.00 20.63 58 LEU B N 1
ATOM 1628 C CA A LEU B 1 59 ? 86.816 -13.912 15.707 0.50 21.12 58 LEU B CA 1
ATOM 1629 C CA B LEU B 1 59 ? 87.070 -14.033 15.598 0.50 21.05 58 LEU B CA 1
ATOM 1630 C C . LEU B 1 59 ? 86.262 -15.097 14.921 1.00 21.03 58 LEU B C 1
ATOM 1631 O O . LEU B 1 59 ? 85.549 -14.848 13.950 1.00 21.57 58 LEU B O 1
ATOM 1640 N N . ARG B 1 60 ? 86.510 -16.328 15.353 1.00 22.44 59 ARG B N 1
ATOM 1641 C CA . ARG B 1 60 ? 85.673 -17.434 14.896 1.00 23.89 59 ARG B CA 1
ATOM 1642 C C . ARG B 1 60 ? 84.644 -17.709 16.000 1.00 25.58 59 ARG B C 1
ATOM 1643 O O . ARG B 1 60 ? 84.989 -18.224 17.062 1.00 26.52 59 ARG B O 1
ATOM 1651 N N . LEU B 1 61 ? 83.386 -17.359 15.761 1.00 27.55 60 LEU B N 1
ATOM 1652 C CA . LEU B 1 61 ? 82.299 -17.662 16.708 1.00 29.75 60 LEU B CA 1
ATOM 1653 C C . LEU B 1 61 ? 81.871 -19.129 16.738 1.00 31.27 60 LEU B C 1
ATOM 1654 O O . LEU B 1 61 ? 81.778 -19.790 15.694 1.00 31.79 60 LEU B O 1
ATOM 1659 N N . SER B 1 62 ? 81.558 -19.626 17.934 1.00 32.92 61 SER B N 1
ATOM 1660 C CA . SER B 1 62 ? 80.999 -20.977 18.094 1.00 34.79 61 SER B CA 1
ATOM 1661 C C . SER B 1 62 ? 79.933 -20.931 19.189 1.00 35.48 61 SER B C 1
ATOM 1662 O O . SER B 1 62 ? 80.041 -21.590 20.238 1.00 35.71 61 SER B O 1
ATOM 1665 N N . LEU B 1 63 ? 78.891 -20.152 18.936 1.00 35.41 62 LEU B N 1
ATOM 1666 C CA . LEU B 1 63 ? 78.059 -19.689 20.035 1.00 36.09 62 LEU B CA 1
ATOM 1667 C C . LEU B 1 63 ? 76.810 -20.503 20.377 1.00 36.26 62 LEU B C 1
ATOM 1668 O O . LEU B 1 63 ? 76.895 -21.404 21.219 1.00 36.82 62 LEU B O 1
ATOM 1673 N N . GLY B 1 64 ? 75.688 -20.334 19.682 1.00 35.48 63 GLY B N 1
ATOM 1674 C CA . GLY B 1 64 ? 75.581 -20.347 18.236 1.00 35.25 63 GLY B CA 1
ATOM 1675 C C . GLY B 1 64 ? 74.929 -21.739 18.043 1.00 34.70 63 GLY B C 1
ATOM 1676 O O . GLY B 1 64 ? 75.446 -22.708 18.564 1.00 33.88 63 GLY B O 1
ATOM 1677 N N . PRO B 1 65 ? 73.842 -21.857 17.251 1.00 34.09 64 PRO B N 1
ATOM 1678 C CA . PRO B 1 65 ? 73.379 -21.423 15.939 1.00 33.70 64 PRO B CA 1
ATOM 1679 C C . PRO B 1 65 ? 74.255 -20.400 15.272 1.00 32.62 64 PRO B C 1
ATOM 1680 O O . PRO B 1 65 ? 74.311 -20.348 14.060 1.00 33.18 64 PRO B O 1
ATOM 1684 N N . LEU B 1 66 ? 74.942 -19.598 16.076 1.00 32.00 65 LEU B N 1
ATOM 1685 C CA . LEU B 1 66 ? 75.732 -18.487 15.590 1.00 31.52 65 LEU B CA 1
ATOM 1686 C C . LEU B 1 66 ? 77.162 -18.951 15.562 1.00 30.96 65 LEU B C 1
ATOM 1687 O O . LEU B 1 66 ? 77.920 -18.740 16.508 1.00 31.67 65 LEU B O 1
ATOM 1692 N N . ARG B 1 67 ? 77.507 -19.611 14.476 1.00 30.97 66 ARG B N 1
ATOM 1693 C CA . ARG B 1 67 ? 78.843 -20.120 14.290 1.00 30.88 66 ARG B CA 1
ATOM 1694 C C . ARG B 1 67 ? 79.383 -19.591 12.988 1.00 30.33 66 ARG B C 1
ATOM 1695 O O . ARG B 1 67 ? 78.664 -19.594 11.975 1.00 31.86 66 ARG B O 1
ATOM 1703 N N . GLY B 1 68 ? 80.627 -19.119 13.023 1.00 28.61 67 GLY B N 1
ATOM 1704 C CA . GLY B 1 68 ? 81.357 -18.730 11.829 1.00 27.58 67 GLY B CA 1
ATOM 1705 C C . GLY B 1 68 ? 82.265 -17.539 12.050 1.00 25.47 67 GLY B C 1
ATOM 1706 O O . GLY B 1 68 ? 82.383 -17.040 13.172 1.00 26.12 67 GLY B O 1
ATOM 1707 N N . ASP B 1 69 ? 82.860 -17.056 10.961 1.00 24.80 68 ASP B N 1
ATOM 1708 C CA . ASP B 1 69 ? 83.747 -15.890 11.004 1.00 22.69 68 ASP B CA 1
ATOM 1709 C C . ASP B 1 69 ? 82.987 -14.607 11.307 1.00 21.35 68 ASP B C 1
ATOM 1710 O O . ASP B 1 69 ? 81.894 -14.370 10.782 1.00 20.54 68 ASP B O 1
ATOM 1715 N N . ALA B 1 70 ? 83.596 -13.732 12.118 1.00 18.42 69 ALA B N 1
ATOM 1716 C CA . ALA B 1 70 ? 82.952 -12.501 12.538 1.00 18.58 69 ALA B CA 1
ATOM 1717 C C . ALA B 1 70 ? 84.029 -11.426 12.577 1.00 18.78 69 ALA B C 1
ATOM 1718 O O . ALA B 1 70 ? 85.235 -11.742 12.726 1.00 18.25 69 ALA B O 1
ATOM 1720 N N . ARG B 1 71 ? 83.625 -10.179 12.322 1.00 20.25 70 ARG B N 1
ATOM 1721 C CA . ARG B 1 71 ? 84.524 -9.054 12.388 1.00 20.93 70 ARG B CA 1
ATOM 1722 C C . ARG B 1 71 ? 83.839 -7.936 13.156 1.00 20.90 70 ARG B C 1
ATOM 1723 O O . ARG B 1 71 ? 82.633 -7.679 12.966 1.00 20.65 70 ARG B O 1
ATOM 1731 N N . VAL B 1 72 ? 84.592 -7.285 14.039 1.00 19.54 71 VAL B N 1
ATOM 1732 C CA . VAL B 1 72 ? 84.074 -6.119 14.736 1.00 20.44 71 VAL B CA 1
ATOM 1733 C C . VAL B 1 72 ? 85.015 -4.977 14.513 1.00 19.92 71 VAL B C 1
ATOM 1734 O O . VAL B 1 72 ? 86.225 -5.156 14.583 1.00 17.98 71 VAL B O 1
ATOM 1738 N N . ARG B 1 73 ? 84.460 -3.802 14.239 1.00 18.61 72 ARG B N 1
ATOM 1739 C CA . ARG B 1 73 ? 85.286 -2.602 14.154 1.00 20.03 72 ARG B CA 1
ATOM 1740 C C . ARG B 1 73 ? 84.744 -1.641 15.175 1.00 20.71 72 ARG B C 1
ATOM 1741 O O . ARG B 1 73 ? 83.514 -1.349 15.183 1.00 19.45 72 ARG B O 1
ATOM 1749 N N . ALA B 1 74 ? 85.638 -1.135 16.028 1.00 19.59 73 ALA B N 1
ATOM 1750 C CA . ALA B 1 74 ? 85.234 -0.257 17.112 1.00 20.16 73 ALA B CA 1
ATOM 1751 C C . ALA B 1 74 ? 86.283 0.806 17.460 1.00 19.20 73 ALA B C 1
ATOM 1752 O O . ALA B 1 74 ? 87.411 0.815 16.917 1.00 17.58 73 ALA B O 1
ATOM 1754 N N . SER B 1 75 ? 85.880 1.759 18.303 1.00 21.28 74 SER B N 1
ATOM 1755 C CA . SER B 1 75 ? 86.720 2.876 18.717 1.00 22.56 74 SER B CA 1
ATOM 1756 C C . SER B 1 75 ? 86.443 3.196 20.184 1.00 23.08 74 SER B C 1
ATOM 1757 O O . SER B 1 75 ? 85.302 3.097 20.664 1.00 20.97 74 SER B O 1
ATOM 1760 N N . PHE B 1 76 ? 87.490 3.611 20.885 1.00 23.82 75 PHE B N 1
ATOM 1761 C CA . PHE B 1 76 ? 87.306 4.163 22.191 1.00 24.29 75 PHE B CA 1
ATOM 1762 C C . PHE B 1 76 ? 86.832 5.612 22.020 1.00 26.76 75 PHE B C 1
ATOM 1763 O O . PHE B 1 76 ? 87.453 6.395 21.313 1.00 25.58 75 PHE B O 1
ATOM 1771 N N . GLU B 1 77 ? 85.709 5.943 22.634 1.00 29.66 76 GLU B N 1
ATOM 1772 C CA . GLU B 1 77 ? 85.034 7.215 22.317 1.00 33.91 76 GLU B CA 1
ATOM 1773 C C . GLU B 1 77 ? 85.001 8.185 23.480 1.00 35.46 76 GLU B C 1
ATOM 1774 O O . GLU B 1 77 ? 84.801 9.390 23.285 1.00 36.72 76 GLU B O 1
ATOM 1780 N N . ASP B 1 78 ? 85.193 7.664 24.690 1.00 37.29 77 ASP B N 1
ATOM 1781 C CA . ASP B 1 78 ? 85.242 8.485 25.905 1.00 39.10 77 ASP B CA 1
ATOM 1782 C C . ASP B 1 78 ? 86.207 7.700 26.771 1.00 39.31 77 ASP B C 1
ATOM 1783 O O . ASP B 1 78 ? 86.247 6.462 26.677 1.00 38.40 77 ASP B O 1
ATOM 1788 N N . LEU B 1 79 ? 86.980 8.423 27.586 1.00 38.86 78 LEU B N 1
ATOM 1789 C CA . LEU B 1 79 ? 88.129 7.870 28.303 1.00 39.01 78 LEU B CA 1
ATOM 1790 C C . LEU B 1 79 ? 88.498 8.778 29.491 1.00 38.96 78 LEU B C 1
ATOM 1791 O O . LEU B 1 79 ? 88.613 9.995 29.317 1.00 38.68 78 LEU B O 1
ATOM 1796 N N . GLU B 1 80 ? 88.676 8.176 30.674 1.00 38.70 79 GLU B N 1
ATOM 1797 C CA . GLU B 1 80 ? 89.015 8.886 31.930 1.00 39.21 79 GLU B CA 1
ATOM 1798 C C . GLU B 1 80 ? 90.054 8.103 32.735 1.00 38.94 79 GLU B C 1
ATOM 1799 O O . GLU B 1 80 ? 89.689 7.312 33.660 1.00 39.66 79 GLU B O 1
ATOM 1805 N N . LYS B 1 81 ? 91.337 8.404 32.436 1.00 38.48 80 LYS B N 1
ATOM 1806 C CA . LYS B 1 81 ? 92.460 7.444 32.497 1.00 38.15 80 LYS B CA 1
ATOM 1807 C C . LYS B 1 81 ? 92.829 6.607 33.758 1.00 37.83 80 LYS B C 1
ATOM 1808 O O . LYS B 1 81 ? 93.789 5.827 33.697 1.00 38.52 80 LYS B O 1
ATOM 1814 N N . PRO B 1 82 ? 92.166 6.806 34.919 1.00 36.88 81 PRO B N 1
ATOM 1815 C CA . PRO B 1 82 ? 92.147 5.598 35.757 1.00 35.98 81 PRO B CA 1
ATOM 1816 C C . PRO B 1 82 ? 90.842 4.758 35.724 1.00 34.97 81 PRO B C 1
ATOM 1817 O O . PRO B 1 82 ? 90.865 3.568 36.063 1.00 34.59 81 PRO B O 1
ATOM 1821 N N . SER B 1 83 ? 89.721 5.371 35.356 1.00 33.65 82 SER B N 1
ATOM 1822 C CA . SER B 1 83 ? 88.430 4.779 35.692 1.00 33.37 82 SER B CA 1
ATOM 1823 C C . SER B 1 83 ? 87.516 4.312 34.554 1.00 31.63 82 SER B C 1
ATOM 1824 O O . SER B 1 83 ? 87.114 3.147 34.548 1.00 32.85 82 SER B O 1
ATOM 1827 N N . LYS B 1 84 ? 87.178 5.198 33.615 1.00 29.46 83 LYS B N 1
ATOM 1828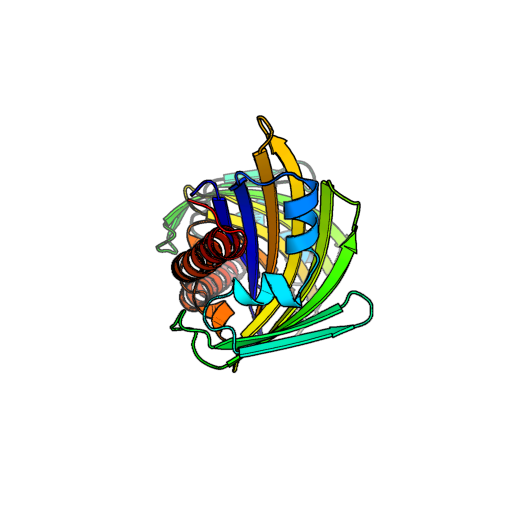 C CA . LYS B 1 84 ? 86.065 4.958 32.698 1.00 27.30 83 LYS B CA 1
ATOM 1829 C C . LYS B 1 84 ? 86.425 4.986 31.225 1.00 25.79 83 LYS B C 1
ATOM 1830 O O . LYS B 1 84 ? 87.336 5.690 30.798 1.00 24.09 83 LYS B O 1
ATOM 1836 N N . ALA B 1 85 ? 85.673 4.218 30.440 1.00 24.31 84 ALA B N 1
ATOM 1837 C CA . ALA B 1 85 ? 85.832 4.260 29.003 1.00 23.29 84 ALA B CA 1
ATOM 1838 C C . ALA B 1 85 ? 84.528 3.867 28.344 1.00 22.51 84 ALA B C 1
ATOM 1839 O O . ALA B 1 85 ? 83.676 3.205 28.954 1.00 22.02 84 ALA B O 1
ATOM 1841 N N . THR B 1 86 ? 84.408 4.261 27.079 1.00 22.38 85 THR B N 1
ATOM 1842 C CA . THR B 1 86 ? 83.277 3.920 26.242 1.00 21.87 85 THR B CA 1
ATOM 1843 C C . THR B 1 86 ? 83.872 3.367 24.958 1.00 21.59 85 THR B C 1
ATOM 1844 O O . THR B 1 86 ? 84.905 3.860 24.443 1.00 21.74 85 THR B O 1
ATOM 1848 N N . VAL B 1 87 ? 83.267 2.294 24.488 1.00 20.27 86 VAL B N 1
ATOM 1849 C CA . VAL B 1 87 ? 83.645 1.734 23.210 1.00 20.42 86 VAL B CA 1
ATOM 1850 C C . VAL B 1 87 ? 82.397 1.676 22.377 1.00 20.78 86 VAL B C 1
ATOM 1851 O O . VAL B 1 87 ? 81.366 1.136 22.820 1.00 21.92 86 VAL B O 1
ATOM 1855 N N . LYS B 1 88 ? 82.474 2.206 21.163 1.00 20.43 87 LYS B N 1
ATOM 1856 C CA . LYS B 1 88 ? 81.349 2.101 20.241 1.00 19.62 87 LYS B CA 1
ATOM 1857 C C . LYS B 1 88 ? 81.815 1.390 18.998 1.00 19.68 87 LYS B C 1
ATOM 1858 O O . LYS B 1 88 ? 82.940 1.575 18.547 1.00 17.59 87 LYS B O 1
ATOM 1864 N N . GLY B 1 89 ? 80.951 0.559 18.446 1.00 19.36 88 GLY B N 1
ATOM 1865 C CA . GLY B 1 89 ? 81.330 -0.169 17.265 1.00 20.59 88 GLY B CA 1
ATOM 1866 C C . GLY B 1 89 ? 80.220 -0.966 16.637 1.00 20.74 88 GLY B C 1
ATOM 1867 O O . GLY B 1 89 ? 79.041 -0.840 16.989 1.00 20.35 88 GLY B O 1
ATOM 1868 N N . SER B 1 90 ? 80.635 -1.807 15.709 1.00 19.71 89 SER B N 1
ATOM 1869 C CA . SER B 1 90 ? 79.725 -2.602 14.909 1.00 22.34 89 SER B CA 1
ATOM 1870 C C . SER B 1 90 ? 80.408 -3.877 14.509 1.00 22.65 89 SER B C 1
ATOM 1871 O O . SER B 1 90 ? 81.644 -3.911 14.321 1.00 23.33 89 SER B O 1
ATOM 1874 N N . GLY B 1 91 ? 79.609 -4.911 14.297 1.00 21.84 90 GLY B N 1
ATOM 1875 C CA . GLY B 1 91 ? 80.155 -6.219 13.976 1.00 21.45 90 GLY B CA 1
ATOM 1876 C C . GLY B 1 91 ? 79.269 -6.862 12.937 1.00 21.84 90 GLY B C 1
ATOM 1877 O O . GLY B 1 91 ? 78.096 -6.475 12.790 1.00 20.60 90 GLY B O 1
ATOM 1878 N N . ARG B 1 92 ? 79.818 -7.867 12.254 1.00 21.95 91 ARG B N 1
ATOM 1879 C CA . ARG B 1 92 ? 79.070 -8.645 11.291 1.00 23.92 91 ARG B CA 1
ATOM 1880 C C . ARG B 1 92 ? 79.641 -10.049 11.259 1.00 24.25 91 ARG B C 1
ATOM 1881 O O . ARG B 1 92 ? 80.854 -10.222 11.373 1.00 22.58 91 ARG B O 1
ATOM 1889 N N . GLY B 1 93 ? 78.757 -11.026 11.074 1.00 24.85 92 GLY B N 1
ATOM 1890 C CA . GLY B 1 93 ? 79.110 -12.378 10.594 1.00 27.36 92 GLY B CA 1
ATOM 1891 C C . GLY B 1 93 ? 78.488 -12.615 9.198 1.00 29.32 92 GLY B C 1
ATOM 1892 O O . GLY B 1 93 ? 78.203 -11.656 8.445 1.00 30.32 92 GLY B O 1
ATOM 1893 N N . ALA B 1 94 ? 78.292 -13.878 8.812 1.00 29.19 93 ALA B N 1
ATOM 1894 C CA . ALA B 1 94 ? 77.773 -14.166 7.477 1.00 30.73 93 ALA B CA 1
ATOM 1895 C C . ALA B 1 94 ? 76.256 -14.008 7.415 1.00 31.09 93 ALA B C 1
ATOM 1896 O O . ALA B 1 94 ? 75.661 -13.995 6.319 1.00 31.86 93 ALA B O 1
ATOM 1898 N N . GLY B 1 95 ? 75.646 -13.877 8.596 1.00 30.30 94 GLY B N 1
ATOM 1899 C CA . GLY B 1 95 ? 74.187 -13.789 8.730 1.00 28.63 94 GLY B CA 1
ATOM 1900 C C . GLY B 1 95 ? 73.630 -12.822 9.765 1.00 27.44 94 GLY B C 1
ATOM 1901 O O . GLY B 1 95 ? 72.416 -12.584 9.774 1.00 26.67 94 GLY B O 1
ATOM 1902 N N . SER B 1 96 ? 74.478 -12.257 10.634 1.00 25.90 95 SER B N 1
ATOM 1903 C CA . SER B 1 96 ? 73.986 -11.309 11.676 1.00 25.81 95 SER B CA 1
ATOM 1904 C C . SER B 1 96 ? 74.866 -10.057 11.727 1.00 24.30 95 SER B C 1
ATOM 1905 O O . SER B 1 96 ? 76.032 -10.082 11.270 1.00 22.83 95 SER B O 1
ATOM 1908 N N . THR B 1 97 ? 74.281 -8.986 12.256 1.00 24.27 96 THR B N 1
ATOM 1909 C CA . THR B 1 97 ? 74.958 -7.715 12.519 1.00 24.81 96 THR B CA 1
ATOM 1910 C C . THR B 1 97 ? 74.742 -7.272 13.979 1.00 24.81 96 THR B C 1
ATOM 1911 O O . THR B 1 97 ? 73.781 -7.685 14.679 1.00 24.04 96 THR B O 1
ATOM 1915 N N . LEU B 1 98 ? 75.665 -6.432 14.422 1.00 24.06 97 LEU B N 1
ATOM 1916 C CA . LEU B 1 98 ? 75.649 -5.816 15.721 1.00 24.69 97 LEU B CA 1
ATOM 1917 C C . LEU B 1 98 ? 76.139 -4.379 15.630 1.00 24.64 97 LEU B C 1
ATOM 1918 O O . LEU B 1 98 ? 77.149 -4.072 14.978 1.00 24.23 97 LEU B O 1
ATOM 1923 N N . ASP B 1 99 ? 75.386 -3.483 16.253 1.00 22.97 98 ASP B N 1
ATOM 1924 C CA . ASP B 1 99 ? 75.841 -2.137 16.503 1.00 24.75 98 ASP B CA 1
ATOM 1925 C C . ASP B 1 99 ? 75.765 -1.968 18.018 1.00 23.39 98 ASP B C 1
ATOM 1926 O O . ASP B 1 99 ? 74.756 -2.310 18.612 1.00 22.67 98 ASP B O 1
ATOM 1931 N N . PHE B 1 100 ? 76.821 -1.471 18.652 1.00 21.69 99 PHE B N 1
ATOM 1932 C CA . PHE B 1 100 ? 76.844 -1.510 20.119 1.00 21.04 99 PHE B CA 1
ATOM 1933 C C . PHE B 1 100 ? 77.584 -0.316 20.743 1.00 20.60 99 PHE B C 1
ATOM 1934 O O . PHE B 1 100 ? 78.357 0.427 20.070 1.00 19.32 99 PHE B O 1
ATOM 1942 N N . THR B 1 101 ? 77.277 -0.084 22.016 1.00 20.82 100 THR B N 1
ATOM 1943 C CA . THR B 1 101 ? 78.070 0.795 22.882 1.00 21.89 100 THR B CA 1
ATOM 1944 C C . THR B 1 101 ? 78.317 -0.031 24.142 1.00 21.95 100 THR B C 1
ATOM 1945 O O . THR B 1 101 ? 77.400 -0.650 24.686 1.00 22.19 100 THR B O 1
ATOM 1949 N N . LEU B 1 102 ? 79.562 -0.063 24.586 1.00 21.29 101 LEU B N 1
ATOM 1950 C CA . LEU B 1 102 ? 79.892 -0.654 25.872 1.00 21.75 101 LEU B CA 1
ATOM 1951 C C . LEU B 1 102 ? 80.534 0.447 26.709 1.00 22.09 101 LEU B C 1
ATOM 1952 O O . LEU B 1 102 ? 81.425 1.171 26.243 1.00 23.35 101 LEU B O 1
ATOM 1957 N N . ARG B 1 103 ? 80.047 0.600 27.938 1.00 21.08 102 ARG B N 1
ATOM 1958 C CA . ARG B 1 103 ? 80.603 1.570 28.875 1.00 22.27 102 ARG B CA 1
ATOM 1959 C C . ARG B 1 103 ? 81.070 0.777 30.078 1.00 20.38 102 ARG B C 1
ATOM 1960 O O . ARG B 1 103 ? 80.367 -0.119 30.556 1.00 18.67 102 ARG B O 1
ATOM 1968 N N . PHE B 1 104 ? 82.246 1.114 30.585 1.00 19.52 103 PHE B N 1
ATOM 1969 C CA . PHE B 1 104 ? 82.686 0.444 31.779 1.00 20.15 103 PHE B CA 1
ATOM 1970 C C . PHE B 1 104 ? 83.337 1.380 32.713 1.00 19.71 103 PHE B C 1
ATOM 1971 O O . PHE B 1 104 ? 83.888 2.405 32.321 1.00 20.25 103 PHE B O 1
ATOM 1979 N N . ALA B 1 105 ? 83.244 1.008 33.958 1.00 21.13 104 ALA B N 1
ATOM 1980 C CA . ALA B 1 105 ? 83.889 1.753 34.994 1.00 22.92 104 ALA B CA 1
ATOM 1981 C C . ALA B 1 105 ? 84.746 0.745 35.700 1.00 25.57 104 ALA B C 1
ATOM 1982 O O . ALA B 1 105 ? 84.323 -0.380 35.975 1.00 25.53 104 ALA B O 1
ATOM 1984 N N . VAL B 1 106 ? 85.997 1.145 35.942 1.00 27.10 105 VAL B N 1
ATOM 1985 C CA . VAL B 1 106 ? 86.892 0.323 36.793 1.00 30.58 105 VAL B CA 1
ATOM 1986 C C . VAL B 1 106 ? 87.027 1.054 38.133 1.00 30.84 105 VAL B C 1
ATOM 1987 O O . VAL B 1 106 ? 87.687 2.124 38.078 1.00 33.59 105 VAL B O 1
ATOM 1991 N N . GLU B 1 107 ? 86.427 0.491 39.236 1.00 33.48 106 GLU B N 1
ATOM 1992 C CA . GLU B 1 107 ? 86.442 1.130 40.573 1.00 33.11 106 GLU B CA 1
ATOM 1993 C C . GLU B 1 107 ? 87.321 0.298 41.510 1.00 34.82 106 GLU B C 1
ATOM 1994 O O . GLU B 1 107 ? 87.508 -0.900 41.321 1.00 34.12 106 GLU B O 1
ATOM 2000 N N . PRO B 1 108 ? 87.855 0.926 42.530 1.00 34.68 107 PRO B N 1
ATOM 2001 C CA . PRO B 1 108 ? 88.565 0.199 43.656 1.00 35.91 107 PRO B CA 1
ATOM 2002 C C . PRO B 1 108 ? 87.621 -0.607 44.388 1.00 36.22 107 PRO B C 1
ATOM 2003 O O . PRO B 1 108 ? 86.494 -0.156 44.664 1.00 36.24 107 PRO B O 1
ATOM 2007 N N . SER B 1 109 ? 88.079 -1.806 44.845 1.00 36.31 108 SER B N 1
ATOM 2008 C CA . SER B 1 109 ? 87.350 -2.681 45.863 1.00 36.60 108 SER B CA 1
ATOM 2009 C C . SER B 1 109 ? 88.216 -3.769 46.520 1.00 36.69 108 SER B C 1
ATOM 2010 O O . SER B 1 109 ? 88.839 -4.575 45.833 1.00 36.80 108 SER B O 1
ATOM 2013 N N . GLY B 1 110 ? 88.220 -3.792 47.856 1.00 36.68 109 GLY B N 1
ATOM 2014 C CA . GLY B 1 110 ? 88.882 -4.882 48.659 1.00 36.07 109 GLY B CA 1
ATOM 2015 C C . GLY B 1 110 ? 90.505 -4.778 48.360 1.00 35.77 109 GLY B C 1
ATOM 2016 O O . GLY B 1 110 ? 91.385 -5.834 48.056 1.00 36.06 109 GLY B O 1
ATOM 2017 N N . GLY B 1 111 ? 90.896 -3.491 48.349 1.00 35.00 110 GLY B N 1
ATOM 2018 C CA . GLY B 1 111 ? 92.291 -3.251 47.712 1.00 34.22 110 GLY B CA 1
ATOM 2019 C C . GLY B 1 111 ? 92.344 -3.321 46.210 1.00 32.96 110 GLY B C 1
ATOM 2020 O O . GLY B 1 111 ? 92.827 -2.380 45.513 1.00 33.85 110 GLY B O 1
ATOM 2021 N N . GLY B 1 112 ? 91.826 -4.424 45.705 1.00 32.70 111 GLY B N 1
ATOM 2022 C CA . GLY B 1 112 ? 91.791 -4.627 44.240 1.00 30.19 111 GLY B CA 1
ATOM 2023 C C . GLY B 1 112 ? 90.773 -3.787 43.544 1.00 30.31 111 GLY B C 1
ATOM 2024 O O . GLY B 1 112 ? 90.440 -2.668 44.047 1.00 29.96 111 GLY B O 1
ATOM 2025 N N . SER B 1 113 ? 90.285 -4.332 42.436 1.00 28.25 112 SER B N 1
ATOM 2026 C CA . SER B 1 113 ? 89.291 -3.639 41.668 1.00 27.58 112 SER B CA 1
ATOM 2027 C C . SER B 1 113 ? 87.966 -4.355 41.494 1.00 26.32 112 SER B C 1
ATOM 2028 O O . SER B 1 113 ? 87.910 -5.593 41.438 1.00 27.38 112 SER B O 1
ATOM 2031 N N . ARG B 1 114 ? 86.907 -3.550 41.190 1.00 25.56 113 ARG B N 1
ATOM 2032 C CA . ARG B 1 114 ? 85.662 -4.069 40.598 1.00 24.22 113 ARG B CA 1
ATOM 2033 C C . ARG B 1 114 ? 85.372 -3.417 39.227 1.00 22.62 113 ARG B C 1
ATOM 2034 O O . ARG B 1 114 ? 85.457 -2.196 39.073 1.00 22.41 113 ARG B O 1
ATOM 2042 N N . VAL B 1 115 ? 85.015 -4.226 38.219 1.00 20.28 114 VAL B N 1
ATOM 2043 C CA . VAL B 1 115 ? 84.665 -3.670 36.916 1.00 18.67 114 VAL B CA 1
ATOM 2044 C C . VAL B 1 115 ? 83.157 -3.739 36.703 1.00 17.49 114 VAL B C 1
ATOM 2045 O O . VAL B 1 115 ? 82.594 -4.819 36.736 1.00 18.14 114 VAL B O 1
ATOM 2049 N N . SER B 1 116 ? 82.517 -2.581 36.513 1.00 17.04 115 SER B N 1
ATOM 2050 C CA . SER B 1 116 ? 81.057 -2.485 36.255 1.00 17.10 115 SER B CA 1
ATOM 2051 C C . SER B 1 116 ? 80.866 -2.050 34.822 1.00 17.30 115 SER B C 1
ATOM 2052 O O . SER B 1 116 ? 81.609 -1.204 34.321 1.00 17.35 115 SER B O 1
ATOM 2055 N N . TRP B 1 117 ? 79.893 -2.625 34.129 1.00 16.65 116 TRP B N 1
ATOM 2056 C CA . TRP B 1 117 ? 79.826 -2.380 32.709 1.00 17.29 116 TRP B CA 1
ATOM 2057 C C . TRP B 1 117 ? 78.379 -2.424 32.258 1.00 17.28 116 TRP B C 1
ATOM 2058 O O . TRP B 1 117 ? 77.516 -2.981 32.949 1.00 17.06 116 TRP B O 1
ATOM 2069 N N . VAL B 1 118 ? 78.109 -1.751 31.145 1.00 17.92 117 VAL B N 1
ATOM 2070 C CA A VAL B 1 118 ? 76.789 -1.767 30.518 0.50 18.05 117 VAL B CA 1
ATOM 2071 C CA B VAL B 1 118 ? 76.797 -1.797 30.521 0.50 18.19 117 VAL B CA 1
ATOM 2072 C C . VAL B 1 118 ? 77.013 -1.948 29.023 1.00 18.20 117 VAL B C 1
ATOM 2073 O O . VAL B 1 118 ? 77.842 -1.260 28.428 1.00 19.48 117 VAL B O 1
ATOM 2080 N N . PHE B 1 119 ? 76.278 -2.867 28.429 1.00 18.84 118 PHE B N 1
ATOM 2081 C CA . PHE B 1 119 ? 76.443 -3.149 27.008 1.00 19.37 118 PHE B CA 1
ATOM 2082 C C . PHE B 1 119 ? 75.072 -2.927 26.426 1.00 21.08 118 PHE B C 1
ATOM 2083 O O . PHE B 1 119 ? 74.104 -3.475 26.934 1.00 20.39 118 PHE B O 1
ATOM 2091 N N . GLU B 1 120 ? 74.994 -2.133 25.360 1.00 21.98 119 GLU B N 1
ATOM 2092 C CA . GLU B 1 120 ? 73.721 -1.951 24.667 1.00 23.35 119 GLU B CA 1
ATOM 2093 C C . GLU B 1 120 ? 73.964 -2.224 23.209 1.00 23.42 119 GLU B C 1
ATOM 2094 O O . GLU B 1 120 ? 74.951 -1.742 22.633 1.00 23.39 119 GLU B O 1
ATOM 2100 N N . GLY B 1 121 ? 73.080 -3.002 22.589 1.00 23.11 120 GLY B N 1
ATOM 2101 C CA . GLY B 1 121 ? 73.355 -3.517 21.245 1.00 22.45 120 GLY B CA 1
ATOM 2102 C C . GLY B 1 121 ? 72.072 -3.419 20.443 1.00 22.93 120 GLY B C 1
ATOM 2103 O O . GLY B 1 121 ? 71.001 -3.514 21.020 1.00 23.08 120 GLY B O 1
ATOM 2104 N N . ASN B 1 122 ? 72.197 -3.141 19.151 1.00 23.50 121 ASN B N 1
ATOM 2105 C CA . ASN B 1 122 ? 71.146 -3.407 18.184 1.00 24.14 121 ASN B CA 1
ATOM 2106 C C . ASN B 1 122 ? 71.593 -4.603 17.340 1.00 23.92 121 ASN B C 1
ATOM 2107 O O . ASN B 1 122 ? 72.640 -4.542 16.670 1.00 22.29 121 ASN B O 1
ATOM 2112 N N . VAL B 1 123 ? 70.833 -5.698 17.384 1.00 23.40 122 VAL B N 1
ATOM 2113 C CA . VAL B 1 123 ? 71.178 -6.938 16.683 1.00 22.98 122 VAL B CA 1
ATOM 2114 C C . VAL B 1 123 ? 70.277 -7.084 15.460 1.00 23.92 122 VAL B C 1
ATOM 2115 O O . VAL B 1 123 ? 69.064 -6.891 15.583 1.00 22.11 122 VAL B O 1
ATOM 2119 N N . GLY B 1 124 ? 70.888 -7.392 14.305 1.00 22.99 123 GLY B N 1
ATOM 2120 C CA . GLY B 1 124 ? 70.174 -7.641 13.054 1.00 23.41 123 GLY B CA 1
ATOM 2121 C C . GLY B 1 124 ? 70.459 -8.978 12.403 1.00 24.37 123 GLY B C 1
ATOM 2122 O O . GLY B 1 124 ? 71.433 -9.684 12.754 1.00 23.51 123 GLY B O 1
ATOM 2123 N N . GLY B 1 125 ? 69.601 -9.362 11.459 1.00 24.51 124 GLY B N 1
ATOM 2124 C CA . GLY B 1 125 ? 69.833 -10.603 10.719 1.00 27.24 124 GLY B CA 1
ATOM 2125 C C . GLY B 1 125 ? 69.389 -11.836 11.496 1.00 28.29 124 GLY B C 1
ATOM 2126 O O . GLY B 1 125 ? 68.377 -11.818 12.190 1.00 27.34 124 GLY B O 1
ATOM 2127 N N . LEU B 1 126 ? 70.176 -12.905 11.409 1.00 28.77 125 LEU B N 1
ATOM 2128 C CA . LEU B 1 126 ? 69.824 -14.192 12.014 1.00 28.88 125 LEU B CA 1
ATOM 2129 C C . LEU B 1 126 ? 69.654 -14.168 13.525 1.00 28.63 125 LEU B C 1
ATOM 2130 O O . LEU B 1 126 ? 68.673 -14.703 14.068 1.00 29.39 125 LEU B O 1
ATOM 2135 N N . ALA B 1 127 ? 70.597 -13.534 14.204 1.00 27.47 126 ALA B N 1
ATOM 2136 C CA . ALA B 1 127 ? 70.464 -13.282 15.629 1.00 27.22 126 ALA B CA 1
ATOM 2137 C C . ALA B 1 127 ? 69.133 -12.595 16.012 1.00 27.20 126 ALA B C 1
ATOM 2138 O O . ALA B 1 127 ? 68.646 -12.806 17.100 1.00 27.42 126 ALA B O 1
ATOM 2140 N N . ALA B 1 128 ? 68.546 -11.797 15.113 1.00 26.76 127 ALA B N 1
ATOM 2141 C CA . ALA B 1 128 ? 67.312 -11.057 15.403 1.00 25.44 127 ALA B CA 1
ATOM 2142 C C . ALA B 1 128 ? 66.064 -11.811 14.984 1.00 26.43 127 ALA B C 1
ATOM 2143 O O . ALA B 1 128 ? 64.958 -11.514 15.450 1.00 25.42 127 ALA B O 1
ATOM 2145 N N . SER B 1 129 ? 66.249 -12.769 14.083 1.00 24.57 128 SER B N 1
ATOM 2146 C CA . SER B 1 129 ? 65.164 -13.573 13.555 1.00 27.11 128 SER B CA 1
ATOM 2147 C C . SER B 1 129 ? 64.763 -14.623 14.579 1.00 26.77 128 SER B C 1
ATOM 2148 O O . SER B 1 129 ? 63.579 -14.939 14.711 1.00 26.26 128 SER B O 1
ATOM 2151 N N . MET B 1 130 ? 65.748 -15.149 15.314 1.00 26.63 129 MET B N 1
ATOM 2152 C CA . MET B 1 130 ? 65.465 -16.109 16.391 1.00 27.65 129 MET B CA 1
ATOM 2153 C C . MET B 1 130 ? 64.648 -15.453 17.480 1.00 26.50 129 MET B C 1
ATOM 2154 O O . MET B 1 130 ? 64.732 -14.255 17.680 1.00 26.26 129 MET B O 1
ATOM 2159 N N . GLY B 1 131 ? 63.865 -16.247 18.204 1.00 26.57 130 GLY B N 1
ATOM 2160 C CA . GLY B 1 131 ? 63.267 -15.755 19.445 1.00 26.12 130 GLY B CA 1
ATOM 2161 C C . GLY B 1 131 ? 64.257 -15.002 20.321 1.00 25.35 130 GLY B C 1
ATOM 2162 O O . GLY B 1 131 ? 65.404 -15.437 20.511 1.00 27.16 130 GLY B O 1
ATOM 2163 N N . GLY B 1 132 ? 63.808 -13.882 20.880 1.00 25.44 131 GLY B N 1
ATOM 2164 C CA . GLY B 1 132 ? 64.614 -13.041 21.780 1.00 24.30 131 GLY B CA 1
ATOM 2165 C C . GLY B 1 132 ? 65.169 -13.828 22.966 1.00 24.37 131 GLY B C 1
ATOM 2166 O O . GLY B 1 132 ? 66.288 -13.577 23.436 1.00 24.57 131 GLY B O 1
ATOM 2167 N N . ARG B 1 133 ? 64.402 -14.812 23.423 1.00 24.22 132 ARG B N 1
ATOM 2168 C CA . ARG B 1 133 ? 64.811 -15.670 24.542 1.00 24.19 132 ARG B CA 1
ATOM 2169 C C . ARG B 1 133 ? 66.018 -16.544 24.189 1.00 23.71 132 ARG B C 1
ATOM 2170 O O . ARG B 1 133 ? 66.927 -16.755 25.036 1.00 22.19 132 ARG B O 1
ATOM 2178 N N . VAL B 1 134 ? 66.035 -17.093 22.973 1.00 23.24 133 VAL B N 1
ATOM 2179 C CA . VAL B 1 134 ? 67.217 -17.863 22.521 1.00 24.12 133 VAL B CA 1
ATOM 2180 C C . VAL B 1 134 ? 68.452 -16.959 22.377 1.00 23.69 133 VAL B C 1
ATOM 2181 O O . VAL B 1 134 ? 69.550 -17.309 22.830 1.00 21.90 133 VAL B O 1
ATOM 2185 N N . LEU B 1 135 ? 68.299 -15.808 21.738 1.00 22.52 134 LEU B N 1
ATOM 2186 C CA . LEU B 1 135 ? 69.440 -14.882 21.643 1.00 23.25 134 LEU B CA 1
ATOM 2187 C C . LEU B 1 135 ? 69.973 -14.457 23.017 1.00 22.73 134 LEU B C 1
ATOM 2188 O O . LEU B 1 135 ? 71.173 -14.417 23.217 1.00 22.91 134 LEU B O 1
ATOM 2193 N N . ASP B 1 136 ? 69.081 -14.131 23.961 1.00 23.16 135 ASP B N 1
ATOM 2194 C CA . ASP B 1 136 ? 69.494 -13.786 25.347 1.00 22.94 135 ASP B CA 1
ATOM 2195 C C . ASP B 1 136 ? 70.406 -14.840 26.027 1.00 23.09 135 ASP B C 1
ATOM 2196 O O . ASP B 1 136 ? 71.451 -14.511 26.634 1.00 21.64 135 ASP B O 1
ATOM 2201 N N . SER B 1 137 ? 70.022 -16.106 25.925 1.00 23.08 136 SER B N 1
ATOM 2202 C CA . SER B 1 137 ? 70.830 -17.191 26.462 1.00 23.56 136 SER B CA 1
ATOM 2203 C C . SER B 1 137 ? 72.217 -17.244 25.816 1.00 22.76 136 SER B C 1
ATOM 2204 O O . SER B 1 137 ? 73.225 -17.399 26.508 1.00 21.76 136 SER B O 1
ATOM 2207 N N . LEU B 1 138 ? 72.268 -17.076 24.499 1.00 21.94 137 LEU B N 1
ATOM 2208 C CA . LEU B 1 138 ? 73.546 -17.045 23.778 1.00 21.13 137 LEU B CA 1
ATOM 2209 C C . LEU B 1 138 ? 74.398 -15.817 24.167 1.00 21.34 137 LEU B C 1
ATOM 2210 O O . LEU B 1 138 ? 75.604 -15.948 24.456 1.00 20.84 137 LEU B O 1
ATOM 2215 N N . ALA B 1 139 ? 73.762 -14.634 24.188 1.00 19.83 138 ALA B N 1
ATOM 2216 C CA . ALA B 1 139 ? 74.431 -13.369 24.602 1.00 19.23 138 ALA B CA 1
ATOM 2217 C C . ALA B 1 139 ? 75.059 -13.492 25.989 1.00 19.69 138 ALA B C 1
ATOM 2218 O O . ALA B 1 139 ? 76.230 -13.170 26.178 1.00 18.42 138 ALA B O 1
ATOM 2220 N N . ARG B 1 140 ? 74.312 -14.015 26.954 1.00 19.22 139 ARG B N 1
ATOM 2221 C CA . ARG B 1 140 ? 74.857 -14.143 28.316 1.00 20.54 139 ARG B CA 1
ATOM 2222 C C . ARG B 1 140 ? 75.948 -15.212 28.407 1.00 20.19 139 ARG B C 1
ATOM 2223 O O . ARG B 1 140 ? 76.884 -15.128 29.214 1.00 17.99 139 ARG B O 1
ATOM 2231 N N . ARG B 1 141 ? 75.811 -16.235 27.577 1.00 20.54 140 ARG B N 1
ATOM 2232 C CA . ARG B 1 141 ? 76.880 -17.222 27.462 1.00 21.51 140 ARG B CA 1
ATOM 2233 C C . ARG B 1 141 ? 78.176 -16.559 26.998 1.00 21.16 140 ARG B C 1
ATOM 2234 O O . ARG B 1 141 ? 79.231 -16.770 27.608 1.00 21.92 140 ARG B O 1
ATOM 2242 N N . MET B 1 142 ? 78.088 -15.763 25.932 1.00 20.92 141 MET B N 1
ATOM 2243 C CA . MET B 1 142 ? 79.262 -15.062 25.403 1.00 21.86 141 MET B CA 1
ATOM 2244 C C . MET B 1 142 ? 79.830 -14.095 26.437 1.00 20.56 141 MET B C 1
ATOM 2245 O O . MET B 1 142 ? 81.044 -14.025 26.636 1.00 18.82 141 MET B O 1
ATOM 2250 N N . ILE B 1 143 ? 78.944 -13.333 27.083 1.00 19.73 142 ILE B N 1
ATOM 2251 C CA . ILE B 1 143 ? 79.395 -12.392 28.109 1.00 18.62 142 ILE B CA 1
ATOM 2252 C C . ILE B 1 143 ? 80.163 -13.117 29.216 1.00 19.25 142 ILE B C 1
ATOM 2253 O O . ILE B 1 143 ? 81.223 -12.659 29.629 1.00 18.15 142 ILE B O 1
ATOM 2258 N N . ASN B 1 144 ? 79.599 -14.218 29.708 1.00 19.45 143 ASN B N 1
ATOM 2259 C CA . ASN B 1 144 ? 80.271 -15.052 30.710 1.00 21.64 143 ASN B CA 1
ATOM 2260 C C . ASN B 1 144 ? 81.613 -15.567 30.230 1.00 20.91 143 ASN B C 1
ATOM 2261 O O . ASN B 1 144 ? 82.552 -15.588 31.013 1.00 20.72 143 ASN B O 1
ATOM 2266 N N . ASP B 1 145 ? 81.714 -15.964 28.954 1.00 20.43 144 ASP B N 1
ATOM 2267 C CA . ASP B 1 145 ? 82.993 -16.519 28.418 1.00 21.45 144 ASP B CA 1
ATOM 2268 C C . ASP B 1 145 ? 84.011 -15.394 28.293 1.00 18.90 144 ASP B C 1
ATOM 2269 O O . ASP B 1 145 ? 85.188 -15.569 28.554 1.00 19.34 144 ASP B O 1
ATOM 2274 N N . VAL B 1 146 ? 83.547 -14.203 27.936 1.00 17.23 145 VAL B N 1
ATOM 2275 C CA . VAL B 1 146 ? 84.479 -13.064 27.773 1.00 17.46 145 VAL B CA 1
ATOM 2276 C C . VAL B 1 146 ? 84.992 -12.657 29.167 1.00 16.91 145 VAL B C 1
ATOM 2277 O O . VAL B 1 146 ? 86.203 -12.536 29.357 1.00 16.41 145 VAL B O 1
ATOM 2281 N N . ILE B 1 147 ? 84.085 -12.531 30.148 1.00 16.93 146 ILE B N 1
ATOM 2282 C CA . ILE B 1 147 ? 84.514 -12.160 31.518 1.00 17.14 146 ILE B CA 1
ATOM 2283 C C . ILE B 1 147 ? 85.529 -13.184 32.065 1.00 17.76 146 ILE B C 1
ATOM 2284 O O . ILE B 1 147 ? 86.566 -12.813 32.636 1.00 18.45 146 ILE B O 1
ATOM 2289 N N . SER B 1 148 ? 85.235 -14.473 31.883 1.00 17.91 147 SER B N 1
ATOM 2290 C CA A SER B 1 148 ? 86.187 -15.529 32.234 0.50 17.99 147 SER B CA 1
ATOM 2291 C CA B SER B 1 148 ? 86.181 -15.527 32.252 0.50 18.21 147 SER B CA 1
ATOM 2292 C C . SER B 1 148 ? 87.518 -15.341 31.527 1.00 18.28 147 SER B C 1
ATOM 2293 O O . SER B 1 148 ? 88.614 -15.449 32.150 1.00 18.44 147 SER B O 1
ATOM 2298 N N . GLY B 1 149 ? 87.457 -15.027 30.225 1.00 17.62 148 GLY B N 1
ATOM 2299 C CA . GLY B 1 149 ? 88.672 -14.763 29.466 1.00 18.48 148 GLY B CA 1
ATOM 2300 C C . GLY B 1 149 ? 89.463 -13.580 29.988 1.00 18.15 148 GLY B C 1
ATOM 2301 O O . GLY B 1 149 ? 90.679 -13.622 29.999 1.00 19.43 148 GLY B O 1
ATOM 2302 N N . VAL B 1 150 ? 88.780 -12.546 30.477 1.00 18.04 149 VAL B N 1
ATOM 2303 C CA . VAL B 1 150 ? 89.428 -11.355 31.044 1.00 19.74 149 VAL B CA 1
ATOM 2304 C C . VAL B 1 150 ? 90.208 -11.768 32.298 1.00 21.15 149 VAL B C 1
ATOM 2305 O O . VAL B 1 150 ? 91.374 -11.390 32.510 1.00 21.56 149 VAL B O 1
ATOM 2309 N N . LYS B 1 151 ? 89.539 -12.557 33.119 1.00 22.99 150 LYS B N 1
ATOM 2310 C CA . LYS B 1 151 ? 90.099 -13.006 34.398 1.00 25.05 150 LYS B CA 1
ATOM 2311 C C . LYS B 1 151 ? 91.317 -13.876 34.126 1.00 26.18 150 LYS B C 1
ATOM 2312 O O . LYS B 1 151 ? 92.355 -13.708 34.763 1.00 26.90 150 LYS B O 1
ATOM 2318 N N . ARG B 1 152 ? 91.201 -14.765 33.137 1.00 26.82 151 ARG B N 1
ATOM 2319 C CA . ARG B 1 152 ? 92.282 -15.663 32.761 1.00 28.58 151 ARG B CA 1
ATOM 2320 C C . ARG B 1 152 ? 93.492 -14.880 32.270 1.00 28.25 151 ARG B C 1
ATOM 2321 O O . ARG B 1 152 ? 94.614 -15.080 32.756 1.00 28.53 151 ARG B O 1
ATOM 2329 N N . GLU B 1 153 ? 93.256 -13.974 31.323 1.00 28.25 152 GLU B N 1
ATOM 2330 C CA . GLU B 1 153 ? 94.312 -13.150 30.735 1.00 28.80 152 GLU B CA 1
ATOM 2331 C C . GLU B 1 153 ? 95.012 -12.247 31.766 1.00 29.90 152 GLU B C 1
ATOM 2332 O O . GLU B 1 153 ? 96.217 -11.992 31.659 1.00 29.82 152 GLU B O 1
ATOM 2338 N N . LEU B 1 154 ? 94.240 -11.739 32.725 1.00 29.25 153 LEU B N 1
ATOM 2339 C CA . LEU B 1 154 ? 94.807 -10.982 33.844 1.00 30.01 153 LEU B CA 1
ATOM 2340 C C . LEU B 1 154 ? 95.427 -11.905 34.889 1.00 29.82 153 LEU B C 1
ATOM 2341 O O . LEU B 1 154 ? 96.528 -11.629 35.385 1.00 31.15 153 LEU B O 1
#

Solvent-accessible surface area: 15899 Å² total; per-residue (Å²): 96,33,86,50,10,1,90,8,91,2,76,10,16,23,83,8,79,62,50,21,124,76,0,5,98,2,21,27,40,10,141,94,21,0,130,3,55,42,38,45,110,47,34,88,75,128,139,43,42,14,13,4,48,6,128,33,83,20,32,94,41,194,16,76,10,71,31,142,5,44,29,105,50,72,95,159,60,45,96,2,7,8,69,20,41,7,156,27,110,30,21,52,46,79,24,27,51,124,17,34,3,90,108,38,92,61,11,0,72,3,33,22,42,43,77,8,62,17,19,50,129,3,4,38,40,1,5,190,64,7,36,60,11,22,63,118,36,26,65,65,28,20,68,0,7,73,143,75,7,61,39,157,114,121,15,59,18,108,31,9,3,61,9,90,5,69,26,61,20,103,17,102,50,65,30,131,72,0,3,111,3,20,26,40,8,136,91,24,0,127,3,52,59,34,50,96,38,30,113,61,144,137,32,48,11,16,9,44,8,114,38,76,24,20,107,27,163,17,86,14,103,30,138,8,27,28,104,69,78,88,154,86,31,94,1,9,9,79,14,52,7,178,35,119,32,26,68,51,81,25,22,50,105,15,19,2,78,98,49,97,76,14,1,72,4,37,29,31,42,59,4,58,12,14,42,109,4,2,37,40,23,1,164,74,11,11,55,18,18,114,136,36,37,98,59,27,29,66,6,9,110,157,57,39

Secondary structure (DSSP, 8-state):
-EEEEEEEEEEEEEEESS-HHHHHHHHT-HHHHGGGSTTEEEEEEETTEEEEEEEEESSSSEEEEEEEEEEEEEETTTEEEEEEEEE-SSEEEEEEEEEEEEEETTEEEEEEEEEEEEEEGGGGS-HHHHHHHHHHHHHHHHHHHHHHHT--/--EEEEEEEEEEEEEEEEESS-HHHHHHHHT-HHHHGGGSTTEEEEEEETTEEEEEEEEESSS-EEEEEEEEEEEEEETTTEEEEEEEEE-SSEEEEEEEEEEEEEETTEEEEEEEEEEEEEEHHHHS-HHHHHHHHHHHHHHHHHHHHHH-

Nearest PDB structures (foldseek):
  2ns9-assembly1_B  TM=1.007E+00  e=1.116E-30  Aeropyrum pernix
  2pcs-assembly1_A  TM=9.321E-01  e=1.153E-09  Geobacillus kaustophilus HTA426
  3p9v-assembly1_B-2  TM=6.871E-01  e=2.655E-07  Marinobacter nauticus VT8
  4ds8-assembly1_A  TM=6.574E-01  e=1.780E-05  Arabidopsis thaliana
  7mld-assembly1_A  TM=6.064E-01  e=1.016E-05  Arabidopsis thaliana

InterPro domains:
  IPR010419 Carbon monoxide dehydrogenase subunit G [PF06240] (7-144)
  IPR010419 Carbon monoxide dehydrogenase subunit G [PTHR38588] (5-141)
  IPR010419 Carbon monoxide dehydrogenase subunit G [cd05018] (3-145)
  IPR023393 START-like domain superfamily [G3DSA:3.30.530.20] (1-147)

Radius of gyration: 24.28 Å; Cα contacts (8 Å, |Δi|>4): 728; chains: 2; bounding box: 61×39×64 Å

Foldseek 3Di:
DDDFWDKDKDKDKDWALAALQLLQVQVQPCVLLLQLFAQWDDKDDDPQKIKTWGADPLDPDGGIKMKTWGWDDRDPRFKTKIWTKMDDPWKIKTKMKIWTWDQDVSIIMIIIMMIIMMDTPCRPVDDVSVVSSVVVRVVSSVVSSCVSSPHD/DPDDDWDKDKDKDKDKDFAPAALLVLLVQVQDCVQLLQLAAQWDDWDDDPQKIKTWGADDLPPDGGIKMKIKGWDDQDNRWKTKIWIKMDDPFKIKTKIKIWTWADDPNGIMIIMMMIIIMTGPLRVDPPVVNVVSVVVRVVSSVVSSRVSD